Protein AF-A0A958D8J9-F1 (afdb_monomer_lite)

Structure (mmCIF, N/CA/C/O backbone):
data_AF-A0A958D8J9-F1
#
_entry.id   AF-A0A958D8J9-F1
#
loop_
_atom_site.group_PDB
_atom_site.id
_atom_site.type_symbol
_atom_site.label_atom_id
_atom_site.label_alt_id
_atom_site.label_comp_id
_atom_site.label_asym_id
_atom_site.label_entity_id
_atom_site.label_seq_id
_atom_site.pdbx_PDB_ins_code
_atom_site.Cartn_x
_atom_site.Cartn_y
_atom_site.Cartn_z
_atom_site.occupancy
_atom_site.B_iso_or_equiv
_atom_site.auth_seq_id
_atom_site.auth_comp_id
_atom_site.auth_asym_id
_atom_site.auth_atom_id
_atom_site.pdbx_PDB_model_num
ATOM 1 N N . GLY A 1 1 ? -10.147 -9.661 -1.039 1.00 82.56 1 GLY A N 1
ATOM 2 C CA . GLY A 1 1 ? -10.341 -8.221 -1.295 1.00 82.56 1 GLY A CA 1
ATOM 3 C C . GLY A 1 1 ? -9.343 -7.457 -0.458 1.00 82.56 1 GLY A C 1
ATOM 4 O O . GLY A 1 1 ? -8.207 -7.904 -0.374 1.00 82.56 1 GLY A O 1
ATOM 5 N N . ILE A 1 2 ? -9.774 -6.381 0.195 1.00 91.19 2 ILE A N 1
ATOM 6 C CA . ILE A 1 2 ? -9.208 -5.974 1.491 1.00 91.19 2 ILE A CA 1
ATOM 7 C C . ILE A 1 2 ? -10.079 -6.665 2.548 1.00 91.19 2 ILE A C 1
ATOM 9 O O . ILE A 1 2 ? -11.288 -6.760 2.336 1.00 91.19 2 ILE A O 1
ATOM 13 N N . THR A 1 3 ? -9.487 -7.193 3.617 1.00 94.81 3 THR A N 1
ATOM 14 C CA . THR A 1 3 ? -10.233 -7.798 4.733 1.00 94.81 3 THR A CA 1
ATOM 15 C C . THR A 1 3 ? -10.332 -6.764 5.853 1.00 94.81 3 THR A C 1
ATOM 17 O O . THR A 1 3 ? -9.279 -6.324 6.319 1.00 94.81 3 THR A O 1
ATOM 20 N N . PRO A 1 4 ? -11.538 -6.330 6.260 1.00 94.81 4 PRO A N 1
ATOM 21 C CA . PRO A 1 4 ? -11.694 -5.430 7.393 1.00 94.81 4 PRO A CA 1
ATOM 22 C C . PRO A 1 4 ? -11.425 -6.172 8.708 1.00 94.81 4 PRO A C 1
ATOM 24 O O . PRO A 1 4 ? -11.809 -7.328 8.869 1.00 94.81 4 PRO A O 1
ATOM 27 N N . TYR A 1 5 ? -10.797 -5.470 9.644 1.00 96.56 5 TYR A N 1
ATOM 28 C CA . TYR A 1 5 ? -10.652 -5.855 11.046 1.00 96.56 5 TYR A CA 1
ATOM 29 C C . TYR A 1 5 ? -11.143 -4.683 11.891 1.00 96.56 5 TYR A C 1
ATOM 31 O O . TYR A 1 5 ? -10.923 -3.533 11.509 1.00 96.56 5 TYR A O 1
ATOM 39 N N . MET A 1 6 ? -11.780 -4.955 13.029 1.00 96.12 6 MET A N 1
ATOM 40 C CA . MET A 1 6 ? -12.227 -3.915 13.955 1.00 96.12 6 MET A CA 1
ATOM 41 C C . MET A 1 6 ? -11.584 -4.110 15.324 1.00 96.12 6 MET A C 1
ATOM 43 O O . MET A 1 6 ? -11.594 -5.215 15.863 1.00 96.12 6 MET A O 1
ATOM 47 N N . LEU A 1 7 ? -11.020 -3.035 15.874 1.00 95.25 7 LEU A N 1
ATOM 48 C CA . LEU A 1 7 ? -10.355 -3.027 17.172 1.00 95.25 7 LEU A CA 1
ATOM 49 C C . LEU A 1 7 ? -10.913 -1.871 18.011 1.00 95.25 7 LEU A C 1
ATOM 51 O O . LEU A 1 7 ? -10.521 -0.724 17.801 1.00 95.25 7 LEU A O 1
ATOM 55 N N . SER A 1 8 ? -11.810 -2.160 18.955 1.00 93.00 8 SER A N 1
ATOM 56 C CA . SER A 1 8 ? -12.382 -1.144 19.851 1.00 93.00 8 SER A CA 1
ATOM 57 C C . SER A 1 8 ? -12.066 -1.426 21.318 1.00 93.00 8 SER A C 1
ATOM 59 O O . SER A 1 8 ? -11.935 -2.578 21.724 1.00 93.00 8 SER A O 1
ATOM 61 N N . GLY A 1 9 ? -11.979 -0.358 22.114 1.00 91.69 9 GLY A N 1
ATOM 62 C CA . GLY A 1 9 ? -11.987 -0.435 23.576 1.00 91.69 9 GLY A CA 1
ATOM 63 C C . GLY A 1 9 ? -13.384 -0.676 24.166 1.00 91.69 9 GLY A C 1
ATOM 64 O O . GLY A 1 9 ? -13.486 -0.980 25.351 1.00 91.69 9 GLY A O 1
ATOM 65 N N . ASP A 1 10 ? -14.446 -0.564 23.359 1.00 92.88 10 ASP A N 1
ATOM 66 C CA . ASP A 1 10 ? -15.832 -0.765 23.795 1.00 92.88 10 ASP A CA 1
ATOM 67 C C . ASP A 1 10 ? -16.106 -2.199 24.257 1.00 92.88 10 ASP A C 1
ATOM 69 O O . ASP A 1 10 ? -15.484 -3.158 23.790 1.00 92.88 10 ASP A O 1
ATOM 73 N N . MET A 1 11 ? -17.130 -2.343 25.106 1.00 95.31 11 MET A N 1
ATOM 74 C CA . MET A 1 11 ? -17.672 -3.635 25.531 1.00 95.31 11 MET A CA 1
ATOM 75 C C . MET A 1 11 ? -18.022 -4.529 24.335 1.00 95.31 11 MET A C 1
ATOM 77 O O . MET A 1 11 ? -18.648 -4.072 23.371 1.00 95.31 11 MET A O 1
ATOM 81 N N . LYS A 1 12 ? -17.750 -5.836 24.446 1.00 95.50 12 LYS A N 1
ATOM 82 C CA . LYS A 1 12 ? -17.939 -6.808 23.355 1.00 95.50 12 LYS A CA 1
ATOM 83 C C . LYS A 1 12 ? -19.320 -6.753 22.702 1.00 95.50 12 LYS A C 1
ATOM 85 O O . LYS A 1 12 ? -19.419 -6.828 21.484 1.00 95.50 12 LYS A O 1
ATOM 90 N N . LYS A 1 13 ? -20.383 -6.546 23.485 1.00 95.50 13 LYS A N 1
ATOM 91 C CA . LYS A 1 13 ? -21.762 -6.436 22.977 1.00 95.50 13 LYS A CA 1
ATOM 92 C C . LYS A 1 13 ? -21.951 -5.291 21.965 1.00 95.50 13 LYS A C 1
ATOM 94 O O . LYS A 1 13 ? -22.733 -5.448 21.033 1.00 95.50 13 LYS A O 1
ATOM 99 N N . VAL A 1 14 ? -21.275 -4.156 22.154 1.00 96.06 14 VAL A N 1
ATOM 100 C CA . VAL A 1 14 ? -21.372 -2.989 21.258 1.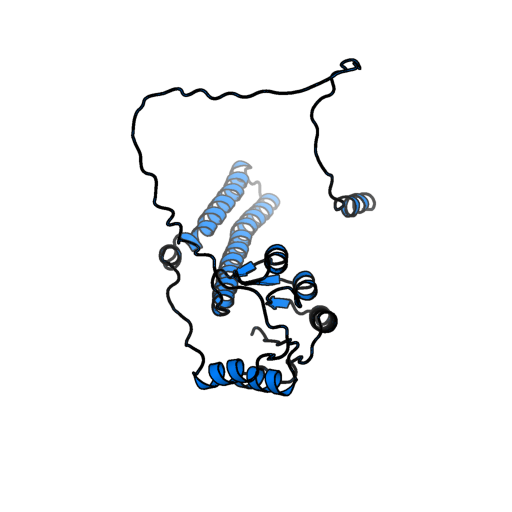00 96.06 14 VAL A CA 1
ATOM 101 C C . VAL A 1 14 ? -20.549 -3.239 19.997 1.00 96.06 14 VAL A C 1
ATOM 103 O O . VAL A 1 14 ? -21.066 -3.115 18.888 1.00 96.06 14 VAL A O 1
ATOM 106 N N . ALA A 1 15 ? -19.303 -3.689 20.165 1.00 95.44 15 ALA A N 1
ATOM 107 C CA . ALA A 1 15 ? -18.416 -4.022 19.055 1.00 95.44 15 ALA A CA 1
ATOM 108 C C . ALA A 1 15 ? -18.989 -5.132 18.150 1.00 95.44 15 ALA A C 1
ATOM 110 O O . ALA A 1 15 ? -18.987 -4.981 16.932 1.00 95.44 15 ALA A O 1
ATOM 111 N N . ASP A 1 16 ? -19.543 -6.208 18.716 1.00 95.38 16 ASP A N 1
ATOM 112 C CA . ASP A 1 16 ? -20.173 -7.293 17.950 1.00 95.38 16 ASP A CA 1
ATOM 113 C C . ASP A 1 16 ? -21.371 -6.795 17.119 1.00 95.38 16 ASP A C 1
ATOM 115 O O . ASP A 1 16 ? -21.569 -7.248 15.992 1.00 95.38 16 ASP A O 1
ATOM 119 N N . ALA A 1 17 ? -22.159 -5.852 17.650 1.00 96.75 17 ALA A N 1
ATOM 120 C CA . ALA A 1 17 ? -23.322 -5.298 16.957 1.00 96.75 17 ALA A CA 1
ATOM 121 C C . ALA A 1 17 ? -22.914 -4.409 15.770 1.00 96.75 17 ALA A C 1
ATOM 123 O O . ALA A 1 17 ? -23.411 -4.601 14.660 1.00 96.75 17 ALA A O 1
ATOM 124 N N . VAL A 1 18 ? -21.959 -3.495 15.980 1.00 95.94 18 VAL A N 1
ATOM 125 C CA . VAL A 1 18 ? -21.418 -2.625 14.918 1.00 95.94 18 VAL A CA 1
ATOM 126 C C . VAL A 1 18 ? -20.701 -3.454 13.846 1.00 95.94 18 VAL A C 1
ATOM 128 O O . VAL A 1 18 ? -20.877 -3.212 12.654 1.00 95.94 18 VAL A O 1
ATOM 131 N N . ALA A 1 19 ? -19.946 -4.483 14.242 1.00 95.88 19 ALA A N 1
ATOM 132 C CA . ALA A 1 19 ? -19.314 -5.408 13.306 1.00 95.88 19 ALA A CA 1
ATOM 133 C C . ALA A 1 19 ? -20.336 -6.139 12.423 1.00 95.88 19 ALA A C 1
ATOM 135 O O . ALA A 1 19 ? -20.122 -6.250 11.216 1.00 95.88 19 ALA A O 1
ATOM 136 N N . ALA A 1 20 ? -21.451 -6.600 13.001 1.00 95.69 20 ALA A N 1
ATOM 137 C CA . ALA A 1 20 ? -22.508 -7.280 12.259 1.00 95.69 20 ALA A CA 1
ATOM 138 C C . ALA A 1 20 ? -23.203 -6.359 11.239 1.00 95.69 20 ALA A C 1
ATOM 140 O O . ALA A 1 20 ? -23.445 -6.790 10.112 1.00 95.69 20 ALA A O 1
ATOM 141 N N . GLU A 1 21 ? -23.471 -5.093 11.587 1.00 96.00 21 GLU A N 1
ATOM 142 C CA . GLU A 1 21 ? -24.029 -4.100 10.651 1.00 96.00 21 GLU A CA 1
ATOM 143 C C . GLU A 1 21 ? -23.055 -3.783 9.500 1.00 96.00 21 GLU A C 1
ATOM 145 O O . GLU A 1 21 ? -23.462 -3.676 8.343 1.00 96.00 21 GLU A O 1
ATOM 150 N N . LEU A 1 22 ? -21.752 -3.714 9.794 1.00 93.94 22 LEU A N 1
ATOM 151 C CA . LEU A 1 22 ? -20.691 -3.484 8.806 1.00 93.94 22 LEU A CA 1
ATOM 152 C C . LEU A 1 22 ? -20.281 -4.742 8.012 1.00 93.94 22 LEU A C 1
ATOM 154 O O . LEU A 1 22 ? -19.427 -4.652 7.127 1.00 93.94 22 LEU A O 1
ATOM 158 N N . GLY A 1 23 ? -20.857 -5.913 8.308 1.00 94.94 23 GLY A N 1
ATOM 159 C CA . GLY A 1 23 ? -20.520 -7.181 7.651 1.00 94.94 23 GLY A CA 1
ATOM 160 C C . GLY A 1 23 ? -19.106 -7.698 7.952 1.00 94.94 23 GLY A C 1
ATOM 161 O O . GLY A 1 23 ? -18.526 -8.413 7.134 1.00 94.94 23 GLY A O 1
ATOM 162 N N . ILE A 1 24 ? -18.532 -7.326 9.099 1.00 96.50 24 ILE A N 1
ATOM 163 C CA . ILE A 1 24 ? -17.218 -7.788 9.560 1.00 96.50 24 ILE A CA 1
ATOM 164 C C . ILE A 1 24 ? -17.382 -9.162 10.223 1.00 96.50 24 ILE A C 1
ATOM 166 O O . ILE A 1 24 ? -18.189 -9.340 11.135 1.00 96.50 24 ILE A O 1
ATOM 170 N N . GLU A 1 25 ? -16.606 -10.144 9.765 1.00 95.94 25 GLU A N 1
ATOM 171 C CA . GLU A 1 25 ? -16.610 -11.507 10.311 1.00 95.94 25 GLU A CA 1
ATOM 172 C C . GLU A 1 25 ? -16.235 -11.489 11.812 1.00 95.94 25 GLU A C 1
ATOM 174 O O . GLU A 1 25 ? -15.247 -10.841 12.166 1.00 95.94 25 GLU A O 1
ATOM 179 N N . PRO A 1 26 ? -16.946 -12.205 12.712 1.00 93.88 26 PRO A N 1
ATOM 180 C CA . PRO A 1 26 ? -16.689 -12.142 14.159 1.00 93.88 26 PRO A CA 1
ATOM 181 C C . PRO A 1 26 ? -15.263 -12.521 14.589 1.00 93.88 26 PRO A C 1
ATOM 183 O O . PRO A 1 26 ? -14.791 -12.073 15.630 1.00 93.88 26 PRO A O 1
ATOM 186 N N . GLU A 1 27 ? -14.553 -13.313 13.780 1.00 94.62 27 GLU A N 1
ATOM 187 C CA . GLU A 1 27 ? -13.139 -13.675 13.977 1.00 94.62 27 GLU A CA 1
ATOM 188 C C . GLU A 1 27 ? -12.171 -12.489 13.783 1.00 94.62 27 GLU A C 1
ATOM 190 O O . GLU A 1 27 ? -11.000 -12.559 14.159 1.00 94.62 27 GLU A O 1
ATOM 195 N N . HIS A 1 28 ? -12.655 -11.389 13.202 1.00 96.44 28 HIS A N 1
ATOM 196 C CA . HIS A 1 28 ? -11.909 -10.169 12.894 1.00 96.44 28 HIS A CA 1
ATOM 197 C C . HIS A 1 28 ? -12.277 -8.989 13.818 1.00 96.44 28 HIS A C 1
ATOM 199 O O . HIS A 1 28 ? -11.864 -7.854 13.565 1.00 96.44 28 HIS A O 1
ATOM 205 N N . VAL A 1 29 ? -13.023 -9.256 14.899 1.00 97.31 29 VAL A N 1
ATOM 206 C CA . VAL A 1 29 ? -13.487 -8.269 15.886 1.00 97.31 29 VAL A CA 1
ATOM 207 C C . VAL A 1 29 ? -12.738 -8.437 17.210 1.00 97.31 29 VAL A C 1
ATOM 209 O O . VAL A 1 29 ? -12.869 -9.448 17.899 1.00 97.31 29 VAL A O 1
ATOM 212 N N . PHE A 1 30 ? -11.990 -7.408 17.600 1.00 96.19 30 PHE A N 1
ATOM 213 C CA . PHE A 1 30 ? -11.288 -7.319 18.878 1.00 96.19 30 PHE A CA 1
ATOM 214 C C . PHE A 1 30 ? -11.903 -6.193 19.714 1.00 96.19 30 PHE A C 1
ATOM 216 O O . PHE A 1 30 ? -11.560 -5.023 19.556 1.00 96.19 30 PHE A O 1
ATOM 223 N N . ALA A 1 31 ? -12.848 -6.558 20.575 1.00 95.12 31 ALA A N 1
ATOM 224 C CA . ALA A 1 31 ? -13.448 -5.662 21.561 1.00 95.12 31 ALA A CA 1
ATOM 225 C C . ALA A 1 31 ? -12.617 -5.602 22.852 1.00 95.12 31 ALA A C 1
ATOM 227 O O . ALA A 1 31 ? -11.740 -6.446 23.052 1.00 95.12 31 ALA A O 1
ATOM 228 N N . GLU A 1 32 ? -12.923 -4.640 23.730 1.00 93.50 32 GLU A N 1
ATOM 229 C CA . GLU A 1 32 ? -12.241 -4.431 25.021 1.00 93.50 32 GLU A CA 1
ATOM 230 C C . GLU A 1 32 ? -10.699 -4.342 24.859 1.00 93.50 32 GLU A C 1
ATOM 232 O O . GLU A 1 32 ? -9.912 -4.734 25.722 1.00 93.50 32 GLU A O 1
ATOM 237 N N . ALA A 1 33 ? -10.254 -3.837 23.699 1.00 91.31 33 ALA A N 1
ATOM 238 C CA . ALA A 1 33 ? -8.873 -3.865 23.233 1.00 91.31 33 ALA A CA 1
ATOM 239 C C . ALA A 1 33 ? -8.101 -2.591 23.617 1.00 91.31 33 ALA A C 1
ATOM 241 O O . ALA A 1 33 ? -8.121 -1.581 22.907 1.00 91.31 33 ALA A O 1
ATOM 242 N N . PHE A 1 34 ? -7.364 -2.685 24.725 1.00 90.81 34 PHE A N 1
ATOM 243 C CA . PHE A 1 34 ? -6.360 -1.708 25.166 1.00 90.81 34 PHE A CA 1
ATOM 244 C C . PHE A 1 34 ? -5.245 -1.482 24.112 1.00 90.81 34 PHE A C 1
ATOM 246 O O . PHE A 1 34 ? -5.053 -2.338 23.238 1.00 90.81 34 PHE A O 1
ATOM 253 N N . PRO A 1 35 ? -4.487 -0.366 24.164 1.00 90.81 35 PRO A N 1
ATOM 254 C CA . PRO A 1 35 ? -3.487 -0.016 23.144 1.00 90.81 35 PRO A CA 1
ATOM 255 C C . PRO A 1 35 ? -2.446 -1.114 22.873 1.00 90.81 35 PRO A C 1
ATOM 257 O O . PRO A 1 35 ? -2.104 -1.385 21.721 1.00 90.81 35 PRO A O 1
ATOM 260 N N . GLU A 1 36 ? -2.001 -1.819 23.913 1.00 91.75 36 GLU A N 1
ATOM 261 C CA . GLU A 1 36 ? -1.083 -2.959 23.818 1.00 91.75 36 GLU A CA 1
ATOM 262 C C . GLU A 1 36 ? -1.701 -4.084 22.981 1.00 91.75 36 GLU A C 1
ATOM 264 O O . GLU A 1 36 ? -1.059 -4.625 22.080 1.00 91.75 36 GLU A O 1
ATOM 269 N N . ARG A 1 37 ? -2.985 -4.383 23.212 1.00 93.50 37 ARG A N 1
ATOM 270 C CA . ARG A 1 37 ? -3.725 -5.411 22.473 1.00 93.50 37 ARG A CA 1
ATOM 271 C C . ARG A 1 37 ? -3.934 -5.025 21.009 1.00 93.50 37 ARG A C 1
ATOM 273 O O . ARG A 1 37 ? -3.882 -5.895 20.139 1.00 93.50 37 ARG A O 1
ATOM 280 N N . LYS A 1 38 ? -4.114 -3.734 20.711 1.00 94.50 38 LYS A N 1
ATOM 281 C CA . LYS A 1 38 ? -4.151 -3.231 19.327 1.00 94.50 38 LYS A CA 1
ATOM 282 C C . LYS A 1 38 ? -2.815 -3.474 18.616 1.00 94.50 38 LYS A C 1
ATOM 284 O O . LYS A 1 38 ? -2.798 -3.987 17.497 1.00 94.50 38 LYS A O 1
ATOM 289 N N . VAL A 1 39 ? -1.698 -3.205 19.294 1.00 94.19 39 VAL A N 1
ATOM 290 C CA . VAL A 1 39 ? -0.339 -3.474 18.792 1.00 94.19 39 VAL A CA 1
ATOM 291 C C . VAL A 1 39 ? -0.066 -4.971 18.595 1.00 94.19 39 VAL A C 1
ATOM 293 O O . VAL A 1 39 ? 0.511 -5.348 17.573 1.00 94.19 39 VAL A O 1
ATOM 296 N N . GLU A 1 40 ? -0.489 -5.832 19.525 1.00 95.25 40 GLU A N 1
ATOM 297 C CA . GLU A 1 40 ? -0.383 -7.294 19.390 1.00 95.25 40 GLU A CA 1
ATOM 298 C C . GLU A 1 40 ? -1.090 -7.805 18.130 1.00 95.25 40 GLU A C 1
ATOM 300 O O . GLU A 1 40 ? -0.513 -8.588 17.377 1.00 95.25 40 GLU A O 1
ATOM 305 N N . VAL A 1 41 ? -2.323 -7.352 17.875 1.00 95.00 41 VAL A N 1
ATOM 306 C CA . VAL A 1 41 ? -3.107 -7.775 16.704 1.00 95.00 41 VAL A CA 1
ATOM 307 C C . VAL A 1 41 ? -2.443 -7.327 15.399 1.00 95.00 41 VAL A C 1
ATOM 309 O O . VAL A 1 41 ? -2.334 -8.134 14.476 1.00 95.00 41 VAL A O 1
ATOM 312 N N . VAL A 1 42 ? -1.941 -6.087 15.320 1.00 95.44 42 VAL A N 1
ATOM 313 C CA . VAL A 1 42 ? -1.209 -5.596 14.135 1.00 95.44 42 VAL A CA 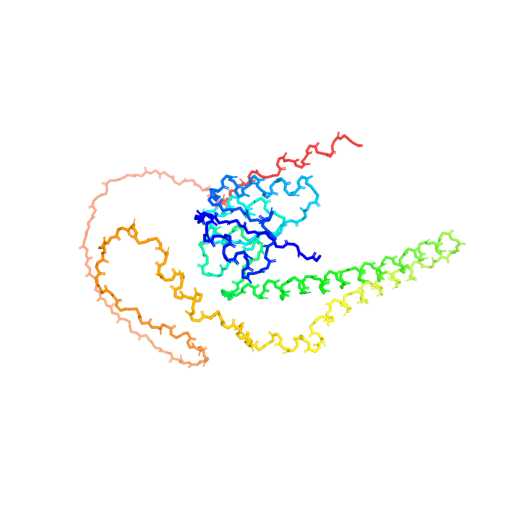1
ATOM 314 C C . VAL A 1 42 ? 0.022 -6.465 13.854 1.00 95.44 42 VAL A C 1
ATOM 316 O O . VAL A 1 42 ? 0.179 -6.954 12.732 1.00 95.44 42 VAL A O 1
ATOM 319 N N . LYS A 1 43 ? 0.846 -6.741 14.874 1.00 95.62 43 LYS A N 1
ATOM 320 C CA . LYS A 1 43 ? 2.051 -7.581 14.745 1.00 95.62 43 LYS A CA 1
ATOM 321 C C . LYS A 1 43 ? 1.712 -9.020 14.353 1.00 95.62 43 LYS A C 1
ATOM 323 O O . LYS A 1 43 ? 2.245 -9.522 13.368 1.00 95.62 43 LYS A O 1
ATOM 328 N N . ALA A 1 44 ? 0.744 -9.644 15.023 1.00 95.62 44 ALA A N 1
ATOM 329 C CA . ALA A 1 44 ? 0.315 -11.015 14.741 1.00 95.62 44 ALA A CA 1
ATOM 330 C C . ALA A 1 44 ? -0.350 -11.193 13.358 1.00 95.62 44 ALA A C 1
ATOM 332 O O . ALA A 1 44 ? -0.502 -12.323 12.884 1.00 95.62 44 ALA A O 1
ATOM 333 N N . LEU A 1 45 ? -0.776 -10.109 12.696 1.00 95.69 45 LEU A N 1
ATOM 334 C CA . LEU A 1 45 ? -1.195 -10.127 11.292 1.00 95.69 45 LEU A CA 1
ATOM 335 C C . LEU A 1 45 ? -0.011 -9.888 10.338 1.00 95.69 45 LEU A C 1
ATOM 337 O O . LEU A 1 45 ? 0.081 -10.566 9.314 1.00 95.69 45 LEU A O 1
ATOM 341 N N . GLN A 1 46 ? 0.929 -9.002 10.676 1.00 94.94 46 GLN A N 1
ATOM 342 C CA . GLN A 1 46 ? 2.161 -8.794 9.900 1.00 94.94 46 GLN A CA 1
ATOM 343 C C . GLN A 1 46 ? 3.045 -10.050 9.854 1.00 94.94 46 GLN A C 1
ATOM 345 O O . GLN A 1 46 ? 3.517 -10.423 8.782 1.00 94.94 46 GLN A O 1
ATOM 350 N N . GLU A 1 47 ? 3.177 -10.771 10.970 1.00 95.94 47 GLU A N 1
ATOM 351 C CA . GLU A 1 47 ? 3.848 -12.080 11.057 1.00 95.94 47 GLU A CA 1
ATOM 352 C C . GLU A 1 47 ? 3.212 -13.133 10.129 1.00 95.94 47 GLU A C 1
ATOM 354 O O . GLU A 1 47 ? 3.897 -14.011 9.609 1.00 95.94 47 GLU A O 1
ATOM 359 N N . LYS A 1 48 ? 1.909 -13.006 9.836 1.00 95.75 48 LYS A N 1
ATOM 360 C CA . LYS A 1 48 ? 1.174 -13.824 8.849 1.00 95.75 48 LYS A CA 1
ATOM 361 C C . LYS A 1 48 ? 1.304 -13.289 7.412 1.00 95.75 48 LYS A C 1
ATOM 363 O O . LYS A 1 48 ? 0.476 -13.612 6.553 1.00 95.75 48 LYS A O 1
ATOM 368 N N . GLY A 1 49 ? 2.302 -12.442 7.150 1.00 95.44 49 GLY A N 1
ATOM 369 C CA . GLY A 1 49 ? 2.597 -11.855 5.843 1.00 95.44 49 GLY A CA 1
ATOM 370 C C . GLY A 1 49 ? 1.540 -10.869 5.338 1.00 95.44 49 GLY A C 1
ATOM 371 O O . GLY A 1 49 ? 1.380 -10.724 4.126 1.00 95.44 49 GLY A O 1
ATOM 372 N N . LYS A 1 50 ? 0.765 -10.230 6.227 1.00 95.88 50 LYS A N 1
ATOM 373 C CA . LYS A 1 50 ? -0.263 -9.251 5.837 1.00 95.88 50 LYS A CA 1
ATOM 374 C C . LYS A 1 50 ? 0.299 -7.829 5.846 1.00 95.88 50 LYS A C 1
ATOM 376 O O . LYS A 1 50 ? 0.846 -7.379 6.846 1.00 95.88 50 LYS A O 1
ATOM 381 N N . THR A 1 51 ? 0.091 -7.093 4.757 1.00 94.94 51 THR A N 1
ATOM 382 C CA . THR A 1 51 ? 0.256 -5.631 4.732 1.00 94.94 51 THR A CA 1
ATOM 383 C C . THR A 1 51 ? -0.928 -4.990 5.454 1.00 94.94 51 THR A C 1
ATOM 385 O O . THR A 1 51 ? -2.072 -5.228 5.065 1.00 94.94 51 THR A O 1
ATOM 388 N N . ILE A 1 52 ? -0.670 -4.192 6.492 1.00 96.44 52 ILE A N 1
ATOM 389 C CA . ILE A 1 52 ? -1.713 -3.609 7.349 1.00 96.44 52 ILE A CA 1
ATOM 390 C C . ILE A 1 52 ? -1.838 -2.109 7.107 1.00 96.44 52 ILE A C 1
ATOM 392 O O . ILE A 1 52 ? -0.894 -1.366 7.355 1.00 96.44 52 ILE A O 1
ATOM 396 N N . ALA A 1 53 ? -3.020 -1.665 6.681 1.00 95.56 53 ALA A N 1
ATOM 397 C CA . ALA A 1 53 ? -3.432 -0.275 6.833 1.00 95.56 53 ALA A CA 1
ATOM 398 C C . ALA A 1 53 ? -4.204 -0.154 8.156 1.00 95.56 53 ALA A C 1
ATOM 400 O O . ALA A 1 53 ? -5.183 -0.878 8.342 1.00 95.56 53 ALA A O 1
ATOM 401 N N . PHE A 1 54 ? -3.762 0.716 9.064 1.00 95.38 54 PHE A N 1
ATOM 402 C CA . PHE A 1 54 ? -4.452 0.982 10.333 1.00 95.38 54 PHE A CA 1
ATOM 403 C C . PHE A 1 54 ? -5.108 2.363 10.280 1.00 95.38 54 PHE A C 1
ATOM 405 O O . PHE A 1 54 ? -4.499 3.298 9.765 1.00 95.38 54 PHE A O 1
ATOM 412 N N . VAL A 1 55 ? -6.327 2.493 10.807 1.00 94.06 55 VAL A N 1
ATOM 413 C CA . VAL A 1 55 ? -7.091 3.751 10.848 1.00 94.06 55 VAL A CA 1
ATOM 414 C C . VAL A 1 55 ? -7.471 4.047 12.299 1.00 94.06 55 VAL A C 1
ATOM 416 O O . VAL A 1 55 ? -7.993 3.150 12.957 1.00 94.06 55 VAL A O 1
ATOM 419 N N . GLY A 1 56 ? -7.226 5.262 12.797 1.00 90.31 56 GLY A N 1
ATOM 420 C CA . GLY A 1 56 ? -7.527 5.625 14.191 1.00 90.31 56 GLY A CA 1
ATOM 421 C C . GLY A 1 56 ? -7.475 7.128 14.491 1.00 90.31 56 GLY A C 1
ATOM 422 O O . GLY A 1 56 ? -7.067 7.919 13.641 1.00 90.31 56 GLY A O 1
ATOM 423 N N . ASP A 1 57 ? -7.884 7.516 15.705 1.00 82.81 57 ASP A N 1
ATOM 424 C CA . ASP A 1 57 ? -7.920 8.917 16.189 1.00 82.81 57 ASP A CA 1
ATOM 425 C C . ASP A 1 57 ? -6.722 9.311 17.087 1.00 82.81 57 ASP A C 1
ATOM 427 O O . ASP A 1 57 ? -6.462 10.493 17.354 1.00 82.81 57 ASP A O 1
ATOM 431 N N . GLY A 1 58 ? -5.941 8.304 17.483 1.00 69.88 58 GLY A N 1
ATOM 432 C CA . GLY A 1 58 ? -4.536 8.403 17.864 1.00 69.88 58 GLY A CA 1
ATOM 433 C C . GLY A 1 58 ? -4.200 8.437 19.346 1.00 69.88 58 GLY A C 1
ATOM 434 O O . GLY A 1 58 ? -3.065 8.095 19.662 1.00 69.88 58 GLY A O 1
ATOM 435 N N . ILE A 1 59 ? -5.119 8.736 20.272 1.00 74.12 59 ILE A N 1
ATOM 436 C CA . ILE A 1 59 ? -4.774 8.630 21.709 1.00 74.12 59 ILE A CA 1
ATOM 437 C C . ILE A 1 59 ? -4.524 7.158 22.050 1.00 74.12 59 ILE A C 1
ATOM 439 O O . ILE A 1 59 ? -3.425 6.779 22.449 1.00 74.12 59 ILE A O 1
ATOM 443 N N . ASN A 1 60 ? -5.528 6.317 21.799 1.00 81.38 60 ASN A N 1
ATOM 444 C CA . ASN A 1 60 ? -5.461 4.874 22.045 1.00 81.38 60 ASN A CA 1
ATOM 445 C C . ASN A 1 60 ? -4.840 4.088 20.874 1.00 81.38 60 ASN A C 1
ATOM 447 O O . ASN A 1 60 ? -4.628 2.882 20.992 1.00 81.38 60 ASN A O 1
ATOM 451 N N . ASP A 1 61 ? -4.576 4.759 19.746 1.00 88.56 61 ASP A N 1
ATOM 452 C CA . ASP A 1 61 ? -4.141 4.143 18.486 1.00 88.56 61 ASP A CA 1
ATOM 453 C C . ASP A 1 61 ? -2.711 4.504 18.062 1.00 88.56 61 ASP A C 1
ATOM 455 O O . ASP A 1 61 ? -2.169 3.830 17.192 1.00 88.56 61 ASP A O 1
ATOM 459 N N . SER A 1 62 ? -2.073 5.521 18.654 1.00 84.69 62 SER A N 1
ATOM 460 C CA . SER A 1 62 ? -0.720 6.000 18.297 1.00 84.69 62 SER A CA 1
ATOM 461 C C . SER A 1 62 ? 0.303 4.870 18.131 1.00 84.69 62 SER A C 1
ATOM 463 O O . SER A 1 62 ? 0.967 4.773 17.099 1.00 84.69 62 SER A O 1
ATOM 465 N N . ALA A 1 63 ? 0.383 3.963 19.106 1.00 88.31 63 ALA A N 1
ATOM 466 C CA . ALA A 1 63 ? 1.296 2.822 19.068 1.00 88.31 63 ALA A CA 1
ATOM 467 C C . ALA A 1 63 ? 0.947 1.786 17.977 1.00 88.31 63 ALA A C 1
ATOM 469 O O . ALA A 1 63 ? 1.841 1.117 17.459 1.00 88.31 63 ALA A O 1
ATOM 470 N N . ALA A 1 64 ? -0.332 1.649 17.607 1.00 91.25 64 ALA A N 1
ATOM 471 C CA 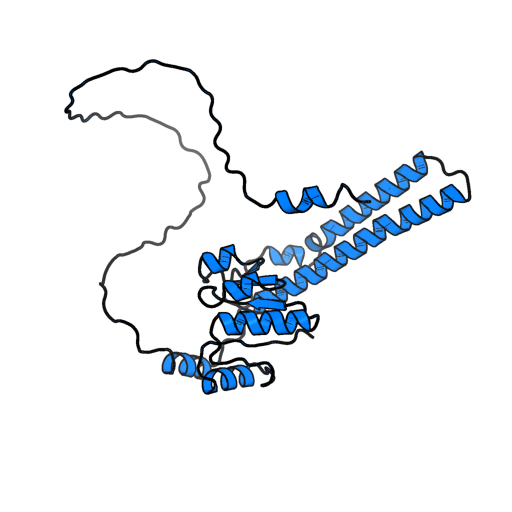. ALA A 1 64 ? -0.782 0.748 16.545 1.00 91.25 64 ALA A CA 1
ATOM 472 C C . ALA A 1 64 ? -0.584 1.363 15.148 1.00 91.25 64 ALA A C 1
ATOM 474 O O . ALA A 1 64 ? -0.131 0.668 14.240 1.00 91.25 64 ALA A O 1
ATOM 475 N N . LEU A 1 65 ? -0.820 2.674 15.003 1.00 90.88 65 LEU A N 1
ATOM 476 C CA . LEU A 1 65 ? -0.477 3.469 13.819 1.00 90.88 65 LEU A CA 1
ATOM 477 C C . LEU A 1 65 ? 1.029 3.381 13.533 1.00 90.88 65 LEU A C 1
ATOM 479 O O . LEU A 1 65 ? 1.413 2.993 12.436 1.00 90.88 65 LEU A O 1
ATOM 483 N N . ALA A 1 66 ? 1.879 3.618 14.538 1.00 89.00 66 ALA A N 1
ATOM 484 C CA . ALA A 1 66 ? 3.340 3.526 14.420 1.00 89.00 66 ALA A CA 1
ATOM 485 C C . ALA A 1 66 ? 3.875 2.108 14.110 1.00 89.00 66 ALA A C 1
ATOM 487 O O . ALA A 1 66 ? 5.047 1.950 13.767 1.00 89.00 66 ALA A O 1
ATOM 488 N N . HIS A 1 67 ? 3.037 1.073 14.232 1.00 90.75 67 HIS A N 1
ATOM 489 C CA . HIS A 1 67 ? 3.355 -0.303 13.845 1.00 90.75 67 HIS A CA 1
ATOM 490 C C . HIS A 1 67 ? 2.670 -0.756 12.547 1.00 90.75 67 HIS A C 1
ATOM 492 O O . HIS A 1 67 ? 2.925 -1.873 12.103 1.00 90.75 67 HIS A O 1
ATOM 498 N N . ALA A 1 68 ? 1.825 0.063 11.918 1.00 93.62 68 ALA A N 1
ATOM 499 C CA . ALA A 1 68 ? 1.151 -0.289 10.673 1.00 93.62 68 ALA A CA 1
ATOM 500 C C . ALA A 1 68 ? 2.123 -0.360 9.476 1.00 93.62 68 ALA A C 1
ATOM 502 O O . ALA A 1 68 ? 3.258 0.104 9.530 1.00 93.62 68 ALA A O 1
ATOM 503 N N . SER A 1 69 ? 1.674 -0.953 8.366 1.00 94.56 69 SER A N 1
ATOM 504 C CA . SER A 1 69 ? 2.369 -0.854 7.070 1.00 94.56 69 SER A CA 1
ATOM 505 C C . SER A 1 69 ? 1.972 0.404 6.287 1.00 94.56 69 SER A C 1
ATOM 507 O O . SER A 1 69 ? 2.698 0.794 5.379 1.00 94.56 69 SER A O 1
ATOM 509 N N . VAL A 1 70 ? 0.807 0.979 6.609 1.00 95.19 70 VAL A N 1
ATOM 510 C CA . VAL A 1 70 ? 0.370 2.342 6.273 1.00 95.19 70 VAL A CA 1
ATOM 511 C C . VAL A 1 70 ? -0.471 2.853 7.446 1.00 95.19 70 VAL A C 1
ATOM 513 O O . VAL A 1 70 ? -1.454 2.200 7.814 1.00 95.19 70 VAL A O 1
ATOM 516 N N . SER A 1 71 ? -0.127 3.996 8.029 1.00 94.44 71 SER A N 1
ATOM 517 C CA . SER A 1 71 ? -0.924 4.650 9.073 1.00 94.44 71 SER A CA 1
ATOM 518 C C . SER A 1 71 ? -1.893 5.679 8.476 1.00 94.44 71 SER A C 1
ATOM 520 O O . SER A 1 71 ? -1.532 6.497 7.629 1.00 94.44 71 SER A O 1
ATOM 522 N N . VAL A 1 72 ? -3.156 5.634 8.906 1.00 94.44 72 VAL A N 1
ATOM 523 C CA . VAL A 1 72 ? -4.227 6.515 8.425 1.00 94.44 72 VAL A CA 1
ATOM 524 C C . VAL A 1 72 ? -4.913 7.195 9.606 1.00 94.44 72 VAL A C 1
ATOM 526 O O . VAL A 1 72 ? -5.265 6.549 10.590 1.00 94.44 72 VAL A O 1
ATOM 529 N N . SER A 1 73 ? -5.136 8.499 9.493 1.00 92.94 73 SER A N 1
ATOM 530 C CA . SER A 1 73 ? -5.797 9.318 10.513 1.00 92.94 73 SER A CA 1
ATOM 531 C C . SER A 1 73 ? -6.830 10.256 9.878 1.00 92.94 73 SER A C 1
ATOM 533 O O . SER A 1 73 ? -6.893 10.381 8.654 1.00 92.94 73 SER A O 1
ATOM 535 N N . PHE A 1 74 ? -7.650 10.912 10.694 1.00 91.12 74 PHE A N 1
ATOM 536 C CA . PHE A 1 74 ? -8.640 11.906 10.266 1.00 91.12 74 PHE A CA 1
ATOM 537 C C . PHE A 1 74 ? -8.156 13.329 10.572 1.00 91.12 74 PHE A C 1
ATOM 539 O O . PHE A 1 74 ? -7.336 13.541 11.464 1.00 91.12 74 PHE A O 1
ATOM 546 N N . ALA A 1 75 ? -8.668 14.339 9.868 1.00 89.00 75 ALA A N 1
ATOM 547 C CA . ALA A 1 75 ? -8.320 15.730 10.151 1.00 89.00 75 ALA A CA 1
ATOM 548 C C . ALA A 1 75 ? -8.806 16.192 11.538 1.00 89.00 75 ALA A C 1
ATOM 550 O O . ALA A 1 75 ? -8.113 16.989 12.172 1.00 89.00 75 ALA A O 1
ATOM 551 N N . GLY A 1 76 ? -9.932 15.664 12.032 1.00 86.75 76 GLY A N 1
ATOM 552 C CA . GLY A 1 76 ? -10.409 15.883 13.404 1.00 86.75 76 GLY A CA 1
ATOM 553 C C . GLY A 1 76 ? -9.682 15.072 14.489 1.00 86.75 76 GLY A C 1
ATOM 554 O O . GLY A 1 76 ? -9.972 15.254 15.669 1.00 86.75 76 GLY A O 1
ATOM 555 N N . ALA A 1 77 ? -8.754 14.181 14.122 1.00 87.19 77 ALA A N 1
ATOM 556 C CA . ALA A 1 77 ? -7.978 13.392 15.077 1.00 87.19 77 ALA A CA 1
ATOM 557 C C . ALA A 1 77 ? -6.923 14.238 15.812 1.00 87.19 77 ALA A C 1
ATOM 559 O O . ALA A 1 77 ? -6.581 15.346 15.394 1.00 87.19 77 ALA A O 1
ATOM 560 N N . THR A 1 78 ? -6.368 13.688 16.896 1.00 86.88 78 THR A N 1
ATOM 561 C CA . THR A 1 78 ? -5.351 14.383 17.702 1.00 86.88 78 THR A CA 1
ATOM 562 C C . THR A 1 78 ? -4.080 14.707 16.911 1.00 86.88 78 THR A C 1
ATOM 564 O O . THR A 1 78 ? -3.710 13.985 15.984 1.00 86.88 78 THR A O 1
ATOM 567 N N . ASP A 1 79 ? -3.362 15.766 17.301 1.00 87.62 79 ASP A N 1
ATOM 568 C CA . ASP A 1 79 ? -2.126 16.182 16.618 1.00 87.62 79 ASP A CA 1
ATOM 569 C C . ASP A 1 79 ? -1.087 15.049 16.562 1.00 87.62 79 ASP A C 1
ATOM 571 O O . ASP A 1 79 ? -0.498 14.803 15.513 1.00 87.62 79 ASP A O 1
ATOM 575 N N . MET A 1 80 ? -0.959 14.269 17.644 1.00 84.88 80 MET A N 1
ATOM 576 C CA . MET A 1 80 ? -0.116 13.067 17.696 1.00 84.88 80 MET A CA 1
ATOM 577 C C . MET A 1 80 ? -0.538 12.005 16.665 1.00 84.88 80 MET A C 1
ATOM 579 O O . MET A 1 80 ? 0.317 11.384 16.034 1.00 84.88 80 MET A O 1
ATOM 583 N N . ALA A 1 81 ? -1.844 11.812 16.443 1.00 84.06 81 ALA A N 1
ATOM 584 C CA . ALA A 1 81 ? -2.360 10.928 15.394 1.00 84.06 81 ALA A CA 1
ATOM 585 C C . ALA A 1 81 ? -1.943 11.403 14.003 1.00 84.06 81 ALA A C 1
ATOM 587 O O . ALA A 1 81 ? -1.574 10.601 13.151 1.00 84.06 81 ALA A O 1
ATOM 588 N N . ARG A 1 82 ? -2.044 12.716 13.778 1.00 88.38 82 ARG A N 1
ATOM 589 C CA . ARG A 1 82 ? -1.804 13.369 12.490 1.00 88.38 82 ARG A CA 1
ATOM 590 C C . ARG A 1 82 ? -0.315 13.466 12.155 1.00 88.38 82 ARG A C 1
ATOM 592 O O . ARG A 1 82 ? 0.027 13.368 10.984 1.00 88.38 82 ARG A O 1
ATOM 599 N N . GLU A 1 83 ? 0.557 13.592 13.154 1.00 86.44 83 GLU A N 1
ATOM 600 C CA . GLU A 1 83 ? 2.017 13.502 13.002 1.00 86.44 83 GLU A CA 1
ATOM 601 C C . GLU A 1 83 ? 2.490 12.053 12.759 1.00 86.44 83 GLU A C 1
ATOM 603 O O . GLU A 1 83 ? 3.463 11.828 12.044 1.00 86.44 83 GLU A O 1
ATOM 608 N N . THR A 1 84 ? 1.773 11.058 13.298 1.00 86.62 84 THR A N 1
ATOM 609 C CA . THR A 1 84 ? 2.090 9.620 13.144 1.00 86.62 84 THR A CA 1
ATOM 610 C C . THR A 1 84 ? 1.513 8.998 11.853 1.00 86.62 84 THR A C 1
ATOM 612 O O . THR A 1 84 ? 1.802 7.841 11.540 1.00 86.62 84 THR A O 1
ATOM 615 N N . ALA A 1 85 ? 0.680 9.723 11.099 1.00 91.00 85 ALA A N 1
ATOM 616 C CA . ALA A 1 85 ? -0.054 9.196 9.946 1.00 91.00 85 ALA A CA 1
ATOM 617 C C . ALA A 1 85 ? 0.641 9.447 8.594 1.00 91.00 85 ALA A C 1
ATOM 619 O O . ALA A 1 85 ? 0.857 10.594 8.209 1.00 91.00 85 ALA A O 1
ATOM 620 N N . ASP A 1 86 ? 0.862 8.385 7.812 1.00 93.31 86 ASP A N 1
ATOM 621 C CA . ASP A 1 86 ? 1.258 8.475 6.396 1.00 93.31 86 ASP A CA 1
ATOM 622 C C . ASP A 1 86 ? 0.183 9.182 5.549 1.00 93.31 86 ASP A C 1
ATOM 624 O O . ASP A 1 86 ? 0.481 9.827 4.541 1.00 93.31 86 ASP A O 1
ATOM 628 N N . VAL A 1 87 ? -1.091 9.025 5.933 1.00 93.38 87 VAL A N 1
ATOM 629 C CA . VAL A 1 87 ? -2.255 9.578 5.232 1.00 93.38 87 VAL A CA 1
ATOM 630 C C . VAL A 1 87 ? -3.246 10.181 6.226 1.00 93.38 87 VAL A C 1
ATOM 632 O O . VAL A 1 87 ? -3.830 9.470 7.041 1.00 93.38 87 VAL A O 1
ATOM 635 N N . VAL A 1 88 ? -3.524 11.479 6.100 1.00 92.75 88 VAL A N 1
ATOM 636 C CA . VAL A 1 88 ? -4.618 12.138 6.833 1.00 92.75 88 VAL A CA 1
ATOM 637 C C . VAL A 1 88 ? -5.803 12.357 5.890 1.00 92.75 88 VAL A C 1
ATOM 639 O O . VAL A 1 88 ? -5.674 13.000 4.847 1.00 92.75 88 VAL A O 1
ATOM 642 N N . LEU A 1 89 ? -6.968 11.821 6.249 1.00 91.56 89 LEU A N 1
ATOM 643 C CA . LEU A 1 89 ? -8.233 12.053 5.556 1.00 91.56 89 LEU A CA 1
ATOM 644 C C . LEU A 1 89 ? -8.779 13.432 5.951 1.00 91.56 89 LEU A C 1
ATOM 646 O O . LEU A 1 89 ? -9.003 13.692 7.129 1.00 91.56 89 LEU A O 1
ATOM 650 N N . MET A 1 90 ? -8.968 14.321 4.971 1.00 88.75 90 MET A N 1
ATOM 651 C CA . MET A 1 90 ? -9.406 15.708 5.217 1.00 88.75 90 MET A CA 1
ATOM 652 C C . MET A 1 90 ? -10.882 15.823 5.627 1.00 88.75 90 MET A C 1
ATOM 654 O O . MET A 1 90 ? -11.238 16.759 6.335 1.00 88.75 90 MET A O 1
ATOM 658 N N . ASP A 1 91 ? -11.710 14.869 5.198 1.00 81.38 91 ASP A N 1
ATOM 659 C CA . ASP A 1 91 ? -13.090 14.695 5.655 1.00 81.38 91 ASP A CA 1
ATOM 660 C C . ASP A 1 91 ? -13.140 13.550 6.681 1.00 81.38 91 ASP A C 1
ATOM 662 O O . ASP A 1 91 ? -12.474 12.526 6.485 1.00 81.38 91 ASP A O 1
ATOM 666 N N . ASP A 1 92 ? -14.016 13.641 7.686 1.00 78.44 92 ASP A N 1
ATOM 667 C CA . ASP A 1 92 ? -14.300 12.565 8.657 1.00 78.44 92 ASP A CA 1
ATOM 668 C C . ASP A 1 92 ? -15.161 11.438 8.035 1.00 78.44 92 ASP A C 1
ATOM 670 O O . ASP A 1 92 ? -16.220 11.047 8.524 1.00 78.44 92 ASP A O 1
ATOM 674 N N . ASN A 1 93 ? -14.736 10.945 6.870 1.00 83.44 93 ASN A N 1
ATOM 675 C CA . ASN A 1 93 ? -15.462 10.005 6.026 1.00 83.44 93 ASN A CA 1
ATOM 676 C C . ASN A 1 93 ? -14.520 8.911 5.515 1.00 83.44 93 ASN A C 1
ATOM 678 O O . ASN A 1 93 ? -13.750 9.116 4.574 1.00 83.44 93 ASN A O 1
ATOM 682 N N . LEU A 1 94 ? -14.655 7.702 6.065 1.00 86.75 94 LEU A N 1
ATOM 683 C CA . LEU A 1 94 ? -13.844 6.537 5.695 1.00 86.75 94 LEU A CA 1
ATOM 684 C C . LEU A 1 94 ? -13.938 6.168 4.196 1.00 86.75 94 LEU A C 1
ATOM 686 O O . LEU A 1 94 ? -13.029 5.537 3.661 1.00 86.75 94 LEU A O 1
ATOM 690 N N . SER A 1 95 ? -14.964 6.629 3.468 1.00 87.19 95 SER A N 1
ATOM 691 C CA . SER A 1 95 ? -15.039 6.484 2.002 1.00 87.19 95 SER A CA 1
ATOM 692 C C . SER A 1 95 ? -13.844 7.124 1.277 1.00 87.19 95 SER A C 1
ATOM 694 O O . SER A 1 95 ? -13.451 6.653 0.209 1.00 87.19 95 SER A O 1
ATOM 696 N N . ALA A 1 96 ? -13.230 8.167 1.850 1.00 87.06 96 ALA A N 1
ATOM 697 C CA . ALA A 1 96 ? -12.044 8.814 1.291 1.00 87.06 96 ALA A CA 1
ATOM 698 C C . ALA A 1 96 ? -10.826 7.868 1.234 1.00 87.06 96 ALA A C 1
ATOM 700 O O . ALA A 1 96 ? -10.017 7.970 0.309 1.00 87.06 96 ALA A O 1
ATOM 701 N N . LEU A 1 97 ? -10.738 6.880 2.138 1.00 90.38 97 LEU A N 1
ATOM 702 C CA . LEU A 1 97 ? -9.708 5.836 2.103 1.00 90.38 97 LEU A CA 1
ATOM 703 C C . LEU A 1 97 ? -9.809 4.975 0.834 1.00 90.38 97 LEU A C 1
ATOM 705 O O . LEU A 1 97 ? -8.787 4.608 0.254 1.00 90.38 97 LEU A O 1
ATOM 709 N N . ILE A 1 98 ? -11.023 4.700 0.346 1.00 89.12 98 ILE A N 1
ATOM 710 C CA . ILE A 1 98 ? -11.228 3.964 -0.912 1.00 89.12 98 ILE A CA 1
ATOM 711 C C . ILE A 1 98 ? -10.678 4.775 -2.093 1.00 89.12 98 ILE A C 1
ATOM 713 O O . ILE A 1 98 ? -9.937 4.234 -2.915 1.00 89.12 98 ILE A O 1
ATOM 717 N N . THR A 1 99 ? -10.953 6.083 -2.129 1.00 86.44 99 THR A N 1
ATOM 718 C CA . THR A 1 99 ? -10.404 7.012 -3.131 1.00 86.44 99 THR A CA 1
ATOM 719 C C . THR A 1 99 ? -8.875 7.068 -3.078 1.00 86.44 99 THR A C 1
ATOM 721 O O . THR A 1 99 ? -8.229 6.995 -4.124 1.00 86.44 99 THR A O 1
ATOM 724 N N . ALA A 1 100 ? -8.276 7.129 -1.884 1.00 89.06 100 ALA A N 1
ATOM 725 C CA . ALA A 1 100 ? -6.822 7.119 -1.705 1.00 89.06 100 ALA A CA 1
ATOM 726 C C . ALA A 1 100 ? -6.183 5.801 -2.188 1.00 89.06 100 ALA A C 1
ATOM 728 O O . ALA A 1 100 ? -5.186 5.810 -2.913 1.00 89.06 100 ALA A O 1
ATOM 729 N N . ILE A 1 101 ? -6.796 4.659 -1.866 1.00 89.56 101 ILE A N 1
ATOM 730 C CA . ILE A 1 101 ? -6.353 3.331 -2.313 1.00 89.56 101 ILE A CA 1
ATOM 731 C C . ILE A 1 101 ? -6.499 3.174 -3.835 1.00 89.56 101 ILE A C 1
ATOM 733 O O . ILE A 1 101 ? -5.635 2.573 -4.479 1.00 89.56 101 ILE A O 1
ATOM 737 N N . GLU A 1 102 ? -7.558 3.713 -4.442 1.00 87.25 102 GLU A N 1
ATOM 738 C CA . GLU A 1 102 ? -7.690 3.769 -5.899 1.00 87.25 102 GLU A CA 1
ATOM 739 C C . GLU A 1 102 ? -6.630 4.663 -6.546 1.00 87.25 102 GLU A C 1
ATOM 741 O O . GLU A 1 102 ? -6.004 4.243 -7.521 1.00 87.25 102 GLU A O 1
ATOM 746 N N . ALA A 1 103 ? -6.392 5.861 -6.006 1.00 87.69 103 ALA A N 1
ATOM 747 C CA . ALA A 1 103 ? -5.363 6.776 -6.489 1.00 87.69 103 ALA A CA 1
ATOM 748 C C . ALA A 1 103 ? -3.969 6.130 -6.430 1.00 87.69 103 ALA A C 1
ATOM 750 O O . ALA A 1 103 ? -3.258 6.129 -7.434 1.00 87.69 103 ALA A O 1
ATOM 751 N N . SER A 1 104 ? -3.630 5.474 -5.315 1.00 90.50 104 SER A N 1
ATOM 752 C CA . SER A 1 104 ? -2.396 4.695 -5.152 1.00 90.50 104 SER A CA 1
ATOM 753 C C . SER A 1 104 ? -2.279 3.571 -6.193 1.00 90.50 104 SER A C 1
ATOM 755 O O . SER A 1 104 ? -1.285 3.491 -6.916 1.00 90.50 104 SER A O 1
ATOM 757 N N . LYS A 1 105 ? -3.328 2.756 -6.389 1.00 90.31 105 LYS A N 1
ATOM 758 C CA . LYS A 1 105 ? -3.348 1.696 -7.421 1.00 90.31 105 LYS A CA 1
ATOM 759 C C . LYS A 1 105 ? -3.203 2.241 -8.846 1.00 90.31 105 LYS A C 1
ATOM 761 O O . LYS A 1 105 ? -2.575 1.593 -9.686 1.00 90.31 105 LYS A O 1
ATOM 766 N N . ARG A 1 106 ? -3.775 3.415 -9.139 1.00 87.88 106 ARG A N 1
ATOM 767 C CA . ARG A 1 106 ? -3.641 4.111 -10.432 1.00 87.88 106 ARG A CA 1
ATOM 768 C C . ARG A 1 106 ? -2.209 4.634 -10.618 1.00 87.88 106 ARG A C 1
ATOM 770 O O . ARG A 1 106 ? -1.614 4.359 -11.656 1.00 87.88 106 ARG A O 1
ATOM 777 N N . ALA A 1 107 ? -1.633 5.288 -9.609 1.00 90.88 107 ALA A N 1
ATOM 778 C CA . ALA A 1 107 ? -0.258 5.791 -9.625 1.00 90.88 107 ALA A CA 1
ATOM 779 C C . ALA A 1 107 ? 0.768 4.657 -9.783 1.00 90.88 107 ALA A C 1
ATOM 781 O O . ALA A 1 107 ? 1.593 4.695 -10.695 1.00 90.88 107 ALA A O 1
ATOM 782 N N . MET A 1 108 ? 0.659 3.589 -8.987 1.00 93.81 108 MET A N 1
ATOM 783 C CA . MET A 1 108 ? 1.534 2.419 -9.103 1.00 93.81 108 MET A CA 1
ATOM 784 C C . MET A 1 108 ? 1.414 1.732 -10.467 1.00 93.81 108 MET A C 1
ATOM 786 O O . MET A 1 108 ? 2.409 1.219 -10.974 1.00 93.81 108 MET A O 1
ATOM 790 N N . ARG A 1 109 ? 0.242 1.745 -11.118 1.00 93.00 109 ARG A N 1
ATOM 791 C CA . ARG A 1 109 ? 0.111 1.252 -12.501 1.00 93.00 109 ARG A CA 1
ATOM 792 C C . ARG A 1 109 ? 0.930 2.096 -13.485 1.00 93.00 109 ARG A C 1
ATOM 794 O O . ARG A 1 109 ? 1.591 1.516 -14.343 1.00 93.00 109 ARG A O 1
ATOM 801 N N . THR A 1 110 ? 0.936 3.421 -13.338 1.00 92.19 110 THR A N 1
ATOM 802 C CA . THR A 1 110 ? 1.801 4.319 -14.123 1.00 92.19 110 THR A CA 1
ATOM 803 C C . THR A 1 110 ? 3.283 4.052 -13.843 1.00 92.19 110 THR A C 1
ATOM 805 O O . THR A 1 110 ? 4.058 3.954 -14.787 1.00 92.19 110 THR A O 1
ATOM 808 N N . VAL A 1 111 ? 3.683 3.831 -12.584 1.00 94.38 111 VAL A N 1
ATOM 809 C CA . VAL A 1 111 ? 5.075 3.481 -12.225 1.00 94.38 111 VAL A CA 1
ATOM 810 C C . VAL A 1 111 ? 5.526 2.191 -12.921 1.00 94.38 111 VAL A C 1
ATOM 812 O O . VAL A 1 111 ? 6.556 2.193 -13.590 1.00 94.38 111 VAL A O 1
ATOM 815 N N . HIS A 1 112 ? 4.743 1.109 -12.852 1.00 95.88 112 HIS A N 1
ATOM 816 C CA . HIS A 1 112 ? 5.085 -0.150 -13.533 1.00 95.88 112 HIS A CA 1
ATOM 817 C C . HIS A 1 112 ? 5.131 -0.001 -15.065 1.00 95.88 112 HIS A C 1
ATOM 819 O O . HIS A 1 112 ? 5.991 -0.597 -15.714 1.00 95.88 112 HIS A O 1
ATOM 825 N N . GLN A 1 113 ? 4.248 0.817 -15.654 1.00 95.44 113 GLN A N 1
ATOM 826 C CA . GLN A 1 113 ? 4.313 1.155 -17.080 1.00 95.44 113 GLN A CA 1
ATOM 827 C C . GLN A 1 113 ? 5.604 1.905 -17.419 1.00 95.44 113 GLN A C 1
ATOM 829 O O . GLN A 1 113 ? 6.274 1.539 -18.377 1.00 95.44 113 GLN A O 1
ATOM 834 N N . ASN A 1 114 ? 5.985 2.899 -16.617 1.00 95.88 114 ASN A N 1
ATOM 835 C CA . ASN A 1 114 ? 7.192 3.695 -16.823 1.00 95.88 114 ASN A CA 1
ATOM 836 C C . ASN A 1 114 ? 8.468 2.849 -16.701 1.00 95.88 114 ASN A C 1
ATOM 838 O O . ASN A 1 114 ? 9.358 2.973 -17.539 1.00 95.88 114 ASN A O 1
ATOM 842 N N . VAL A 1 115 ? 8.527 1.923 -15.736 1.00 97.25 115 VAL A N 1
ATOM 843 C CA . VAL A 1 115 ? 9.611 0.929 -15.643 1.00 97.25 115 VAL A CA 1
ATOM 844 C C . VAL A 1 115 ? 9.669 0.071 -16.911 1.00 97.25 115 VAL A C 1
ATOM 846 O O . VAL A 1 115 ? 10.745 -0.083 -17.481 1.00 97.25 115 VAL A O 1
ATOM 849 N N . GLY A 1 116 ? 8.535 -0.426 -17.417 1.00 96.94 116 GLY A N 1
ATOM 850 C CA . GLY A 1 116 ? 8.494 -1.170 -18.683 1.00 96.94 116 GLY A CA 1
ATOM 851 C C . GLY A 1 116 ? 8.965 -0.348 -19.891 1.00 96.94 116 GLY A C 1
ATOM 852 O O . GLY A 1 116 ? 9.768 -0.834 -20.688 1.00 96.94 116 GLY A O 1
ATOM 853 N N . ILE A 1 117 ? 8.517 0.908 -19.994 1.00 96.81 117 ILE A N 1
ATOM 854 C CA . ILE A 1 117 ? 8.886 1.858 -21.056 1.00 96.81 117 ILE A CA 1
ATOM 855 C C . ILE A 1 117 ? 10.393 2.144 -21.057 1.00 96.81 117 ILE A C 1
ATOM 857 O O . ILE A 1 117 ? 10.973 2.236 -22.132 1.00 96.81 117 ILE A O 1
ATOM 861 N N . VAL A 1 118 ? 11.039 2.254 -19.891 1.00 97.25 118 VAL A N 1
ATOM 862 C CA . VAL A 1 118 ? 12.488 2.506 -19.795 1.00 97.25 118 VAL A CA 1
ATOM 863 C C . VAL A 1 118 ? 13.309 1.225 -19.961 1.00 97.25 118 VAL A C 1
ATOM 865 O O . VAL A 1 118 ? 14.297 1.223 -20.695 1.00 97.25 118 VAL A O 1
ATOM 868 N N . VAL A 1 119 ? 12.930 0.127 -19.303 1.00 97.44 119 VAL A N 1
ATOM 869 C CA . VAL A 1 119 ? 13.751 -1.094 -19.254 1.00 97.44 119 VAL A CA 1
ATOM 870 C C . VAL A 1 119 ? 13.734 -1.851 -20.582 1.00 97.44 119 VAL A C 1
ATOM 872 O O . VAL A 1 119 ? 14.793 -2.278 -21.036 1.00 97.44 119 VAL A O 1
ATOM 875 N N . ILE A 1 120 ? 12.577 -2.004 -21.239 1.00 97.88 120 ILE A N 1
ATOM 876 C CA . ILE A 1 120 ? 12.464 -2.859 -22.435 1.00 97.88 120 ILE A CA 1
ATOM 877 C C . ILE A 1 120 ? 13.311 -2.330 -23.614 1.00 97.88 120 ILE A C 1
ATOM 879 O O . ILE A 1 120 ? 14.089 -3.117 -24.166 1.00 97.88 120 ILE A O 1
ATOM 883 N N . PRO A 1 121 ? 13.260 -1.035 -23.999 1.00 95.94 121 PRO A N 1
ATOM 884 C CA . PRO A 1 121 ? 14.080 -0.515 -25.095 1.00 95.94 121 PRO A CA 1
ATOM 885 C C . PRO A 1 121 ? 15.574 -0.525 -24.770 1.00 95.94 121 PRO A C 1
ATOM 887 O O . PRO A 1 121 ? 16.372 -0.905 -25.623 1.00 95.94 121 PRO A O 1
ATOM 890 N N . ASN A 1 122 ? 15.962 -0.174 -23.538 1.00 95.38 122 ASN A N 1
ATOM 891 C CA . ASN A 1 122 ? 17.371 -0.147 -23.138 1.00 95.38 122 ASN A CA 1
ATOM 892 C C . ASN A 1 122 ? 17.985 -1.554 -23.057 1.00 95.38 122 ASN A C 1
ATOM 894 O O . ASN A 1 122 ? 19.075 -1.771 -23.586 1.00 95.38 122 ASN A O 1
ATOM 898 N N . ALA A 1 123 ? 17.275 -2.535 -22.490 1.00 96.94 123 ALA A N 1
ATOM 899 C CA . ALA A 1 123 ? 17.716 -3.931 -22.490 1.00 96.94 123 ALA A CA 1
ATOM 900 C C . ALA A 1 123 ? 17.830 -4.488 -23.922 1.00 96.94 123 ALA A C 1
ATOM 902 O O . ALA A 1 123 ? 18.808 -5.159 -24.249 1.00 96.94 123 ALA A O 1
ATOM 903 N N . THR A 1 124 ? 16.882 -4.145 -24.802 1.00 95.69 124 THR A N 1
ATOM 904 C CA . THR A 1 124 ? 16.938 -4.510 -26.228 1.00 95.69 124 THR A CA 1
ATOM 905 C C . THR A 1 124 ? 18.144 -3.868 -26.921 1.00 95.69 124 THR A C 1
ATOM 907 O O . THR A 1 124 ? 18.882 -4.554 -27.624 1.00 95.69 124 THR A O 1
ATOM 910 N N . GLY A 1 125 ? 18.397 -2.576 -26.687 1.00 94.12 125 GLY A N 1
ATOM 911 C CA . GLY A 1 125 ? 19.560 -1.861 -27.219 1.00 94.12 125 GLY A CA 1
ATOM 912 C C . GLY A 1 125 ? 20.891 -2.459 -26.754 1.00 94.12 125 GLY A C 1
ATOM 913 O O . GLY A 1 125 ? 21.803 -2.613 -27.564 1.00 94.12 125 GLY A O 1
ATOM 914 N N . MET A 1 126 ? 20.982 -2.872 -25.487 1.00 94.31 126 MET A N 1
ATOM 915 C CA . MET A 1 126 ? 22.153 -3.556 -24.928 1.00 94.31 126 MET A CA 1
ATOM 916 C C . MET A 1 126 ? 22.396 -4.926 -25.582 1.00 94.31 126 MET A C 1
ATOM 918 O O . MET A 1 126 ? 23.526 -5.227 -25.961 1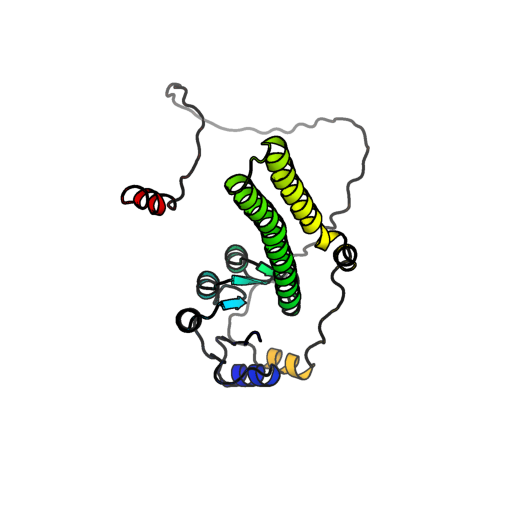.00 94.31 126 MET A O 1
ATOM 922 N N . VAL A 1 127 ? 21.348 -5.738 -25.769 1.00 95.69 127 VAL A N 1
ATOM 923 C CA . VAL A 1 127 ? 21.456 -7.039 -26.460 1.00 95.69 127 VAL A CA 1
ATOM 924 C C . VAL A 1 127 ? 21.859 -6.855 -27.926 1.00 95.69 127 VAL A C 1
ATOM 926 O O . VAL A 1 127 ? 22.732 -7.570 -28.411 1.00 95.69 127 VAL A O 1
ATOM 929 N N . LEU A 1 128 ? 21.292 -5.867 -28.626 1.00 93.75 128 LEU A N 1
ATOM 930 C CA . LEU A 1 128 ? 21.688 -5.548 -30.000 1.00 93.75 128 LEU A CA 1
ATOM 931 C C . LEU A 1 128 ? 23.154 -5.098 -30.080 1.00 93.75 128 LEU A C 1
ATOM 933 O O . LEU A 1 128 ? 23.882 -5.602 -30.929 1.00 93.75 128 LEU A O 1
ATOM 937 N N . ALA A 1 129 ? 23.612 -4.231 -29.173 1.00 92.94 129 ALA A N 1
ATOM 938 C CA . ALA A 1 129 ? 25.002 -3.770 -29.120 1.00 92.94 129 ALA A CA 1
ATOM 939 C C . ALA A 1 129 ? 26.021 -4.888 -28.818 1.00 92.94 129 ALA A C 1
ATOM 941 O O . ALA A 1 129 ? 27.182 -4.774 -29.208 1.00 92.94 129 ALA A O 1
ATOM 942 N N . ALA A 1 130 ? 25.599 -5.968 -28.152 1.00 94.56 130 ALA A N 1
ATOM 943 C CA . ALA A 1 130 ? 26.428 -7.151 -27.917 1.00 94.56 130 ALA A CA 1
ATOM 944 C C . ALA A 1 130 ? 26.505 -8.096 -29.135 1.00 94.56 130 ALA A C 1
ATOM 946 O O . ALA A 1 130 ? 27.467 -8.851 -29.262 1.00 94.56 130 ALA A O 1
ATOM 947 N N . LEU A 1 131 ? 25.504 -8.067 -30.024 1.00 95.06 131 LEU A N 1
ATOM 948 C CA . LEU A 1 131 ? 25.417 -8.934 -31.208 1.00 95.06 131 LEU A CA 1
ATOM 949 C C . LEU A 1 131 ? 25.909 -8.260 -32.499 1.00 95.06 131 LEU A C 1
ATOM 951 O O . LEU A 1 131 ? 26.345 -8.947 -33.421 1.00 95.06 131 LEU A O 1
ATOM 955 N N . MET A 1 132 ? 25.829 -6.931 -32.588 1.00 93.25 132 MET A N 1
ATOM 956 C CA . MET A 1 132 ? 26.235 -6.149 -33.757 1.00 93.25 132 MET A CA 1
ATOM 957 C C . MET A 1 132 ? 26.709 -4.736 -33.362 1.00 93.25 132 MET A C 1
ATOM 959 O O . MET A 1 132 ? 26.257 -4.208 -32.347 1.00 93.25 132 MET A O 1
ATOM 963 N N . PRO A 1 133 ? 27.573 -4.073 -34.159 1.00 90.44 133 PRO A N 1
ATOM 964 C CA . PRO A 1 133 ? 28.054 -2.727 -33.843 1.00 90.44 133 PRO A CA 1
ATOM 965 C C . PRO A 1 133 ? 26.922 -1.685 -33.811 1.00 90.44 133 PRO A C 1
ATOM 967 O O . PRO A 1 133 ? 26.452 -1.221 -34.851 1.00 90.44 133 PRO A O 1
ATOM 970 N N . LEU A 1 134 ? 26.498 -1.290 -32.609 1.00 91.50 134 LEU A N 1
ATOM 971 C CA . LEU A 1 134 ? 25.527 -0.217 -32.398 1.00 91.50 134 LEU A CA 1
ATOM 972 C C . LEU A 1 134 ? 26.255 1.125 -32.228 1.00 91.50 134 LEU A C 1
ATOM 974 O O . LEU A 1 134 ? 27.179 1.244 -31.425 1.00 91.50 134 LEU A O 1
ATOM 978 N N . SER A 1 135 ? 25.830 2.160 -32.957 1.00 94.06 135 SER A N 1
ATOM 979 C CA . SER A 1 135 ? 26.385 3.510 -32.784 1.00 94.06 135 SER A CA 1
ATOM 980 C C . SER A 1 135 ? 26.027 4.079 -31.399 1.00 94.06 135 SER A C 1
ATOM 982 O O . SER A 1 135 ? 24.850 4.024 -31.025 1.00 94.06 135 SER A O 1
ATOM 984 N N . PRO A 1 136 ? 26.969 4.714 -30.667 1.00 91.06 136 PRO A N 1
ATOM 985 C CA . PRO A 1 136 ? 26.678 5.382 -29.395 1.00 91.06 136 PRO A CA 1
ATOM 986 C C . PRO A 1 136 ? 25.543 6.412 -29.486 1.00 91.06 136 PRO A C 1
ATOM 988 O O . PRO A 1 136 ? 24.765 6.556 -28.547 1.00 91.06 136 PRO A O 1
ATOM 991 N N . VAL A 1 137 ? 25.387 7.077 -30.638 1.00 96.12 137 VAL A N 1
ATOM 992 C CA . VAL A 1 137 ? 24.282 8.021 -30.887 1.00 96.12 137 VAL A CA 1
ATOM 993 C C . VAL A 1 137 ? 22.924 7.315 -30.819 1.00 96.12 137 VAL A C 1
ATOM 995 O O . VAL A 1 137 ? 21.981 7.853 -30.246 1.00 96.12 137 VAL A O 1
ATOM 998 N N . ILE A 1 138 ? 22.824 6.091 -31.348 1.00 93.56 138 ILE A N 1
ATOM 999 C CA . ILE A 1 138 ? 21.586 5.298 -31.317 1.00 93.56 138 ILE A CA 1
ATOM 1000 C C . ILE A 1 138 ? 21.278 4.861 -29.880 1.00 93.56 138 ILE A C 1
ATOM 1002 O O . ILE A 1 138 ? 20.130 4.959 -29.455 1.00 93.56 138 ILE A O 1
ATOM 1006 N N . ALA A 1 139 ? 22.290 4.457 -29.104 1.00 92.06 139 ALA A N 1
ATOM 1007 C CA . ALA A 1 139 ? 22.114 4.107 -27.693 1.00 92.06 139 ALA A CA 1
ATOM 1008 C C . ALA A 1 139 ? 21.588 5.295 -26.859 1.00 92.06 139 ALA A C 1
ATOM 1010 O O . ALA A 1 139 ? 20.633 5.141 -26.100 1.00 92.06 139 ALA A O 1
ATOM 1011 N N . VAL A 1 140 ? 22.147 6.496 -27.057 1.00 95.38 140 VAL A N 1
ATOM 1012 C CA . VAL A 1 140 ? 21.684 7.730 -26.391 1.00 95.38 140 VAL A CA 1
ATOM 1013 C C . VAL A 1 140 ? 20.249 8.090 -26.795 1.00 95.38 140 VAL A C 1
ATOM 1015 O O . VAL A 1 140 ? 19.448 8.454 -25.935 1.00 95.38 140 VAL A O 1
ATOM 1018 N N . VAL A 1 141 ? 19.891 7.952 -28.078 1.00 96.19 141 VAL A N 1
ATOM 1019 C CA . VAL A 1 141 ? 18.518 8.193 -28.561 1.00 96.19 141 VAL A CA 1
ATOM 1020 C C . VAL A 1 141 ? 17.521 7.195 -27.962 1.00 96.19 141 VAL A C 1
ATOM 1022 O O . VAL A 1 141 ? 16.440 7.613 -27.552 1.00 96.19 141 VAL A O 1
ATOM 1025 N N . ILE A 1 142 ? 17.878 5.909 -27.851 1.00 93.44 142 ILE A N 1
ATOM 1026 C CA . ILE A 1 142 ? 17.038 4.889 -27.200 1.00 93.44 142 ILE A CA 1
ATOM 1027 C C . ILE A 1 142 ? 16.810 5.245 -25.726 1.00 93.44 142 ILE A C 1
ATOM 1029 O O . ILE A 1 142 ? 15.659 5.321 -25.295 1.00 93.44 142 ILE A O 1
ATOM 1033 N N . ASN A 1 143 ? 17.879 5.516 -24.971 1.00 94.12 143 ASN A N 1
ATOM 1034 C CA . ASN A 1 143 ? 17.784 5.819 -23.544 1.00 94.12 143 ASN A CA 1
ATOM 1035 C C . ASN A 1 143 ? 16.948 7.076 -23.270 1.00 94.12 143 ASN A C 1
ATOM 1037 O O . ASN A 1 143 ? 15.991 7.041 -22.495 1.00 94.12 143 ASN A O 1
ATOM 1041 N N . ASN A 1 144 ? 17.284 8.182 -23.935 1.00 96.94 144 ASN A N 1
ATOM 1042 C CA . ASN A 1 144 ? 16.649 9.470 -23.674 1.00 96.94 144 ASN A CA 1
ATOM 1043 C C . ASN A 1 144 ? 15.216 9.507 -24.227 1.00 96.94 144 ASN A C 1
ATOM 1045 O O . ASN A 1 144 ? 14.327 10.057 -23.582 1.00 96.94 144 ASN A O 1
ATOM 1049 N N . GLY A 1 145 ? 14.960 8.872 -25.377 1.00 96.44 145 GLY A N 1
ATOM 1050 C CA . GLY A 1 145 ? 13.611 8.725 -25.923 1.00 96.44 145 GLY A CA 1
ATOM 1051 C C . GLY A 1 145 ? 12.696 7.911 -25.005 1.00 96.44 145 GLY A C 1
ATOM 1052 O O . GLY A 1 145 ? 11.566 8.320 -24.747 1.00 96.44 145 GLY A O 1
ATOM 1053 N N . ALA A 1 146 ? 13.195 6.805 -24.444 1.00 94.50 146 ALA A N 1
ATOM 1054 C CA . ALA A 1 146 ? 12.447 6.001 -23.480 1.00 94.50 146 ALA A CA 1
ATOM 1055 C C . ALA A 1 146 ? 12.135 6.780 -22.187 1.00 94.50 146 ALA A C 1
ATOM 1057 O O . ALA A 1 146 ? 11.008 6.720 -21.693 1.00 94.50 146 ALA A O 1
ATOM 1058 N N . ALA A 1 147 ? 13.091 7.566 -21.677 1.00 94.50 147 ALA A N 1
ATOM 1059 C CA . ALA A 1 147 ? 12.878 8.434 -20.518 1.00 94.50 147 ALA A CA 1
ATOM 1060 C C . ALA A 1 147 ? 11.778 9.486 -20.768 1.00 94.50 147 ALA A C 1
ATOM 1062 O O . ALA A 1 147 ? 10.853 9.597 -19.964 1.00 94.50 147 ALA A O 1
ATOM 1063 N N . ILE A 1 148 ? 11.813 10.182 -21.912 1.00 96.56 148 ILE A N 1
ATOM 1064 C CA . ILE A 1 148 ? 10.797 11.183 -22.290 1.00 96.56 148 ILE A CA 1
ATOM 1065 C C . ILE A 1 148 ? 9.403 10.542 -22.408 1.00 96.56 148 ILE A C 1
ATOM 1067 O O . ILE A 1 148 ? 8.422 11.092 -21.911 1.00 96.56 148 ILE A O 1
ATOM 1071 N N . VAL A 1 149 ? 9.284 9.354 -23.015 1.00 95.69 149 VAL A N 1
ATOM 1072 C CA . VAL A 1 149 ? 7.986 8.659 -23.135 1.00 95.69 149 VAL A CA 1
ATOM 1073 C C . VAL A 1 149 ? 7.445 8.223 -21.765 1.00 95.69 149 VAL A C 1
ATOM 1075 O O . VAL A 1 149 ? 6.235 8.298 -21.532 1.00 95.69 149 VAL A O 1
ATOM 1078 N N . ALA A 1 150 ? 8.314 7.819 -20.834 1.00 93.75 150 ALA A N 1
ATOM 1079 C CA . ALA A 1 150 ? 7.918 7.509 -19.461 1.00 93.75 150 ALA A CA 1
ATOM 1080 C C . ALA A 1 150 ? 7.462 8.768 -18.696 1.00 93.75 150 ALA A C 1
ATOM 1082 O O . ALA A 1 150 ? 6.429 8.735 -18.024 1.00 93.75 150 ALA A O 1
ATOM 1083 N N . GLU A 1 151 ? 8.165 9.893 -18.840 1.00 92.81 151 GLU A N 1
ATOM 1084 C CA . GLU A 1 151 ? 7.759 11.186 -18.275 1.00 92.81 151 GLU A CA 1
ATOM 1085 C C . GLU A 1 151 ? 6.385 11.627 -18.813 1.00 92.81 151 GLU A C 1
ATOM 1087 O O . GLU A 1 151 ? 5.477 11.929 -18.037 1.00 92.81 151 GLU A O 1
ATOM 1092 N N . MET A 1 152 ? 6.170 11.537 -20.132 1.00 93.19 152 MET A N 1
ATOM 1093 C CA . MET A 1 152 ? 4.878 11.834 -20.763 1.00 93.19 152 MET A CA 1
ATOM 1094 C C . MET A 1 152 ? 3.737 10.939 -20.249 1.00 93.19 152 MET A C 1
ATOM 1096 O O . MET A 1 152 ? 2.633 11.433 -20.008 1.00 93.19 152 MET A O 1
ATOM 1100 N N . ASN A 1 153 ? 3.979 9.640 -20.028 1.00 91.81 153 ASN A N 1
ATOM 1101 C CA . ASN A 1 153 ? 2.990 8.755 -19.399 1.00 91.81 153 ASN A CA 1
ATOM 1102 C C . ASN A 1 153 ? 2.765 9.100 -17.910 1.00 91.81 153 ASN A C 1
ATOM 1104 O O . ASN A 1 153 ? 1.666 8.893 -17.394 1.00 91.81 153 ASN A O 1
ATOM 1108 N N . GLY A 1 154 ? 3.752 9.706 -17.240 1.00 89.44 154 GLY A N 1
ATOM 1109 C CA . GLY A 1 154 ? 3.639 10.253 -15.885 1.00 89.44 154 GLY A CA 1
ATOM 1110 C C . GLY A 1 154 ? 2.556 11.329 -15.738 1.00 89.44 154 GLY A C 1
ATOM 1111 O O . GLY A 1 154 ? 1.827 11.320 -14.748 1.00 89.44 154 GLY A O 1
ATOM 1112 N N . PHE A 1 155 ? 2.362 12.194 -16.742 1.00 88.88 155 PHE A N 1
ATOM 1113 C CA . PHE A 1 155 ? 1.314 13.232 -16.725 1.00 88.88 155 PHE A CA 1
ATOM 1114 C C . PHE A 1 155 ? -0.106 12.707 -17.002 1.00 88.88 155 PHE A C 1
ATOM 1116 O O . PHE A 1 155 ? -1.091 13.417 -16.785 1.00 88.88 155 PHE A O 1
ATOM 1123 N N . ARG A 1 156 ? -0.250 11.453 -17.450 1.00 84.94 156 ARG A N 1
ATOM 1124 C CA . ARG A 1 156 ? -1.536 10.847 -17.835 1.00 84.94 156 ARG A CA 1
ATOM 1125 C C . ARG A 1 156 ? -2.654 10.939 -16.775 1.00 84.94 156 ARG A C 1
ATOM 1127 O O . ARG A 1 156 ? -3.794 11.156 -17.188 1.00 84.94 156 ARG A O 1
ATOM 1134 N N . PRO A 1 157 ? -2.407 10.815 -15.452 1.00 79.31 157 PRO A N 1
ATOM 1135 C CA . PRO A 1 157 ? -3.453 10.982 -14.439 1.00 79.31 157 PRO A CA 1
ATOM 1136 C C . PRO A 1 157 ? -4.043 12.400 -14.389 1.00 79.31 157 PRO A C 1
ATOM 1138 O O . PRO A 1 157 ? -5.220 12.550 -14.073 1.00 79.31 157 PRO A O 1
ATOM 1141 N N . LEU A 1 158 ? -3.257 13.426 -14.738 1.00 77.62 158 LEU A N 1
ATOM 1142 C CA . LEU A 1 158 ? -3.686 14.831 -14.753 1.00 77.62 158 LEU A CA 1
ATOM 1143 C C . LEU A 1 158 ? -4.515 15.170 -16.002 1.00 77.62 158 LEU A C 1
ATOM 1145 O O . LEU A 1 158 ? -5.399 16.019 -15.950 1.00 77.62 158 LEU A O 1
ATOM 1149 N N . LEU A 1 159 ? -4.228 14.494 -17.119 1.00 72.19 159 LEU A N 1
ATOM 1150 C CA . LEU A 1 159 ? -4.862 14.714 -18.425 1.00 72.19 159 LEU A CA 1
ATOM 1151 C C . LEU A 1 159 ? -6.096 13.821 -18.672 1.00 72.19 159 LEU A C 1
ATOM 1153 O O . LEU A 1 159 ? -6.757 13.949 -19.702 1.00 72.19 159 LEU A O 1
ATOM 1157 N N . GLY A 1 160 ? -6.405 12.896 -17.758 1.00 64.44 160 GLY A N 1
ATOM 1158 C CA . GLY A 1 160 ? -7.581 12.028 -17.850 1.00 64.44 160 GLY A CA 1
ATOM 1159 C C . GLY A 1 160 ? -8.894 12.723 -17.441 1.00 64.44 160 GLY A C 1
ATOM 1160 O O . GLY A 1 160 ? -8.860 13.769 -16.793 1.00 64.44 160 GLY A O 1
ATOM 1161 N N . PRO A 1 161 ? -10.069 12.118 -17.727 1.00 56.94 161 PRO A N 1
ATOM 1162 C CA . PRO A 1 161 ? -11.379 12.683 -17.366 1.00 56.94 161 PRO A CA 1
ATOM 1163 C C . PRO A 1 161 ? -11.553 12.994 -15.870 1.00 56.94 161 PRO A C 1
ATOM 1165 O O . PRO A 1 161 ? -12.281 13.917 -15.509 1.00 56.94 161 PRO A O 1
ATOM 1168 N N . ASP A 1 162 ? -10.864 12.247 -15.004 1.00 57.44 162 ASP A N 1
ATOM 1169 C CA . ASP A 1 162 ? -10.875 12.453 -13.552 1.00 57.44 162 ASP A CA 1
ATOM 1170 C C . ASP A 1 162 ? -9.948 13.601 -13.104 1.00 57.44 162 ASP A C 1
ATOM 1172 O O . ASP A 1 162 ? -10.233 14.261 -12.107 1.00 57.44 162 ASP A O 1
ATOM 1176 N N . GLY A 1 163 ? -8.882 13.897 -13.860 1.00 53.38 163 GLY A N 1
ATOM 1177 C CA . GLY A 1 163 ? -7.887 14.931 -13.535 1.00 53.38 163 GLY A CA 1
ATOM 1178 C C . GLY A 1 163 ? -8.423 16.366 -13.618 1.00 53.38 163 GLY A C 1
ATOM 1179 O O . GLY A 1 163 ? -7.868 17.275 -13.003 1.00 53.38 163 GLY A O 1
ATOM 1180 N N . LEU A 1 164 ? -9.546 16.566 -14.318 1.00 48.28 164 LEU A N 1
ATOM 1181 C CA . LEU A 1 164 ? -10.302 17.821 -14.292 1.00 48.28 164 LEU A CA 1
ATOM 1182 C C . LEU A 1 164 ? -11.427 17.820 -13.237 1.00 48.28 164 LEU A C 1
ATOM 1184 O O . LEU A 1 164 ? -11.885 18.887 -12.838 1.00 48.28 164 LEU A O 1
ATOM 1188 N N . ARG A 1 165 ? -11.862 16.644 -12.760 1.00 49.62 165 ARG A N 1
ATOM 1189 C CA . ARG A 1 165 ? -12.911 16.499 -11.732 1.00 49.62 165 ARG A CA 1
ATOM 1190 C C . ARG A 1 165 ? -12.386 16.711 -10.314 1.00 49.62 165 ARG A C 1
ATOM 1192 O O . ARG A 1 165 ? -13.106 17.269 -9.496 1.00 49.62 165 ARG A O 1
ATOM 1199 N N . SER A 1 166 ? -11.132 16.353 -10.044 1.00 50.50 166 SER A N 1
ATOM 1200 C CA . SER A 1 166 ? -10.451 16.599 -8.759 1.00 50.50 166 SER A CA 1
ATOM 1201 C C . SER A 1 166 ? -10.213 18.084 -8.434 1.00 50.50 166 SER A C 1
ATOM 1203 O O . SER A 1 166 ? -9.762 18.405 -7.340 1.00 50.50 166 SER A O 1
ATOM 1205 N N . ARG A 1 167 ? -10.525 19.000 -9.364 1.00 52.06 167 ARG A N 1
ATOM 1206 C CA . ARG A 1 167 ? -10.500 20.460 -9.158 1.00 52.06 167 ARG A CA 1
ATOM 1207 C C . ARG A 1 167 ? -11.802 21.038 -8.590 1.00 52.06 167 ARG A C 1
ATOM 1209 O O . ARG A 1 167 ? -11.871 22.243 -8.368 1.00 52.06 167 ARG A O 1
ATOM 1216 N N . LEU A 1 168 ? -12.828 20.214 -8.376 1.00 48.09 168 LEU A N 1
ATOM 1217 C CA . LEU A 1 168 ? -14.084 20.614 -7.740 1.00 48.09 168 LEU A CA 1
ATOM 1218 C C . LEU A 1 168 ? -14.102 20.145 -6.273 1.00 48.09 168 LEU A C 1
ATOM 1220 O O . LEU A 1 168 ? -13.605 19.052 -5.996 1.00 48.09 168 LEU A O 1
ATOM 1224 N N . PRO A 1 169 ? -14.663 20.933 -5.333 1.00 45.25 169 PRO A N 1
ATOM 1225 C CA . PRO A 1 169 ? -14.756 20.537 -3.929 1.00 45.25 169 PRO A CA 1
ATOM 1226 C C . PRO A 1 169 ? -15.567 19.242 -3.760 1.00 45.25 169 PRO A C 1
ATOM 1228 O O . PRO A 1 169 ? -16.489 18.957 -4.529 1.00 45.25 169 PRO A O 1
ATOM 1231 N N . TRP A 1 170 ? -15.181 18.443 -2.763 1.00 56.09 170 TRP A N 1
ATOM 1232 C CA . TRP A 1 170 ? -15.535 17.028 -2.650 1.00 56.09 170 TRP A CA 1
ATOM 1233 C C . TRP A 1 170 ? -17.055 16.819 -2.516 1.00 56.09 170 TRP A C 1
ATOM 1235 O O . TRP A 1 170 ? -17.732 17.449 -1.707 1.00 56.09 170 TRP A O 1
ATOM 1245 N N . GLY A 1 171 ? -17.607 15.966 -3.390 1.00 53.69 171 GLY A N 1
ATOM 1246 C CA . GLY A 1 171 ? -18.956 16.184 -3.934 1.00 53.69 171 GLY A CA 1
ATOM 1247 C C . GLY A 1 171 ? -19.940 15.011 -3.899 1.00 53.69 171 GLY A C 1
ATOM 1248 O O . GLY A 1 171 ? -20.862 14.989 -4.713 1.00 53.69 171 GLY A O 1
ATOM 1249 N N . LYS A 1 172 ? -19.790 14.047 -2.983 1.00 44.59 172 LYS A N 1
ATOM 1250 C CA . LYS A 1 172 ? -20.909 13.198 -2.523 1.00 44.59 172 LYS A CA 1
ATOM 1251 C C . LYS A 1 172 ? -20.743 12.876 -1.042 1.00 44.59 172 LYS A C 1
ATOM 1253 O O . LYS A 1 172 ? -19.778 12.218 -0.665 1.00 44.59 172 LYS A O 1
ATOM 1258 N N . LYS A 1 173 ? -21.716 13.288 -0.223 1.00 41.12 173 LYS A N 1
ATOM 1259 C CA . LYS A 1 173 ? -21.856 12.770 1.144 1.00 41.12 173 LYS A CA 1
ATOM 1260 C C . LYS A 1 173 ? -22.067 11.246 1.076 1.00 41.12 173 LYS A C 1
ATOM 1262 O O . LYS A 1 173 ? -22.758 10.798 0.153 1.00 41.12 173 LYS A O 1
ATOM 1267 N N . PRO A 1 174 ? -21.507 10.455 2.009 1.00 43.53 174 PRO A N 1
ATOM 1268 C CA . PRO A 1 174 ? -21.890 9.054 2.147 1.00 43.53 174 PRO A CA 1
ATOM 1269 C C . PRO A 1 174 ? -23.384 8.965 2.496 1.00 43.53 174 PRO A C 1
ATOM 1271 O O . PRO A 1 174 ? -23.987 9.948 2.940 1.00 43.53 174 PRO A O 1
ATOM 1274 N N . ALA A 1 175 ? -23.994 7.796 2.289 1.00 51.94 175 ALA A N 1
ATOM 1275 C CA . ALA A 1 175 ? -25.330 7.552 2.824 1.00 51.94 175 ALA A CA 1
ATOM 1276 C C . ALA A 1 175 ? -25.275 7.710 4.351 1.00 51.94 175 ALA A C 1
ATOM 1278 O O . ALA A 1 175 ? -24.378 7.162 4.991 1.00 51.94 175 ALA A O 1
ATOM 1279 N N . ALA A 1 176 ? -26.186 8.503 4.916 1.00 51.88 176 ALA A N 1
ATOM 1280 C CA . ALA A 1 176 ? -26.227 8.707 6.357 1.00 51.88 176 ALA A CA 1
ATOM 1281 C C . ALA A 1 176 ? -26.542 7.383 7.068 1.00 51.88 176 ALA A C 1
ATOM 1283 O O . ALA A 1 176 ? -27.358 6.599 6.576 1.00 51.88 176 ALA A O 1
ATOM 1284 N N . LEU A 1 177 ? -25.920 7.171 8.231 1.00 53.69 177 LEU A N 1
ATOM 1285 C CA . LEU A 1 177 ? -26.337 6.130 9.170 1.00 53.69 177 LEU A CA 1
ATOM 1286 C C . LEU A 1 177 ? -27.823 6.313 9.509 1.00 53.69 177 LEU A C 1
ATOM 1288 O O . LEU A 1 177 ? -28.346 7.433 9.466 1.00 53.69 177 LEU A O 1
ATOM 1292 N N . SER A 1 178 ? -28.510 5.219 9.838 1.00 61.44 178 SER A N 1
ATOM 1293 C CA . SER A 1 178 ? -29.911 5.303 10.248 1.00 61.44 178 SER A CA 1
ATOM 1294 C C . SER A 1 178 ? -30.043 6.155 11.518 1.00 61.44 178 SER A C 1
ATOM 1296 O O . SER A 1 178 ? -29.143 6.200 12.361 1.00 61.44 178 SER A O 1
ATOM 1298 N N . ALA A 1 179 ? -31.187 6.824 11.681 1.00 61.03 179 ALA A N 1
ATOM 1299 C CA . ALA A 1 179 ? -31.471 7.568 12.911 1.00 61.03 179 ALA A CA 1
ATOM 1300 C C . ALA A 1 179 ? -31.455 6.650 14.153 1.00 61.03 179 ALA A C 1
ATOM 1302 O O . ALA A 1 179 ? -31.137 7.097 15.250 1.00 61.03 179 ALA A O 1
ATOM 1303 N N . GLU A 1 180 ? -31.742 5.361 13.960 1.00 54.16 180 GLU A N 1
ATOM 1304 C CA . GLU A 1 180 ? -31.696 4.318 14.986 1.00 54.16 180 GLU A CA 1
ATOM 1305 C C . GLU A 1 180 ? -30.250 3.993 15.403 1.00 54.16 180 GLU A C 1
ATOM 1307 O O . GLU A 1 180 ? -29.964 3.930 16.597 1.00 54.16 180 GLU A O 1
ATOM 1312 N N . ALA A 1 181 ? -29.318 3.873 14.448 1.00 52.75 181 ALA A N 1
ATOM 1313 C CA . ALA A 1 181 ? -27.895 3.666 14.730 1.00 52.75 181 ALA A CA 1
ATOM 1314 C C . ALA A 1 181 ? -27.271 4.871 15.458 1.00 52.75 181 ALA A C 1
ATOM 1316 O O . ALA A 1 181 ? -26.527 4.695 16.422 1.00 52.75 181 ALA A O 1
ATOM 1317 N N . LEU A 1 182 ? -27.626 6.099 15.060 1.00 58.91 182 LEU A N 1
ATOM 1318 C CA . LEU A 1 182 ? -27.185 7.318 15.751 1.00 58.91 182 LEU A CA 1
ATOM 1319 C C . LEU A 1 182 ? -27.726 7.386 17.191 1.00 58.91 182 LEU A C 1
ATOM 1321 O O . LEU A 1 182 ? -26.957 7.626 18.121 1.00 58.91 182 LEU A O 1
ATOM 1325 N N . ALA A 1 183 ? -29.014 7.091 17.395 1.00 60.38 183 ALA A N 1
ATOM 1326 C CA . ALA A 1 183 ? -29.621 7.062 18.727 1.00 60.38 183 ALA A CA 1
ATOM 1327 C C . ALA A 1 183 ? -29.022 5.972 19.639 1.00 60.38 183 ALA A C 1
ATOM 1329 O O . ALA A 1 183 ? -28.909 6.174 20.849 1.00 60.38 183 ALA A O 1
ATOM 1330 N N . LEU A 1 184 ? -28.602 4.827 19.087 1.00 47.16 184 LEU A N 1
ATOM 1331 C CA . LEU A 1 184 ? -27.922 3.766 19.842 1.00 47.16 184 LEU A CA 1
ATOM 1332 C C . LEU A 1 184 ? -26.531 4.179 20.342 1.00 47.16 184 LEU A C 1
ATOM 1334 O O . LEU A 1 184 ? -26.140 3.732 21.421 1.00 47.16 184 LEU A O 1
ATOM 1338 N N . ILE A 1 185 ? -25.815 5.028 19.596 1.00 54.09 185 ILE A N 1
ATOM 1339 C CA . ILE A 1 185 ? -24.525 5.606 20.006 1.00 54.09 185 ILE A CA 1
ATOM 1340 C C . ILE A 1 185 ? -24.754 6.669 21.091 1.00 54.09 185 ILE A C 1
ATOM 1342 O O . ILE A 1 185 ? -24.149 6.603 22.160 1.00 54.09 185 ILE A O 1
ATOM 1346 N N . GLU A 1 186 ? -25.676 7.608 20.857 1.00 55.25 186 GLU A N 1
ATOM 1347 C CA . GLU A 1 186 ? -25.977 8.709 21.786 1.00 55.25 186 GLU A CA 1
ATOM 1348 C C . GLU A 1 186 ? -26.494 8.215 23.153 1.00 55.25 186 GLU A C 1
ATOM 1350 O O . GLU A 1 186 ? -26.188 8.808 24.185 1.00 55.25 186 GLU A O 1
ATOM 1355 N N . THR A 1 187 ? -27.210 7.085 23.188 1.00 50.94 187 THR A N 1
ATOM 1356 C CA . THR A 1 187 ? -27.741 6.491 24.432 1.00 50.94 187 THR A CA 1
ATOM 1357 C C . THR A 1 187 ? -26.791 5.534 25.164 1.00 50.94 187 THR A C 1
ATOM 1359 O O . THR A 1 187 ? -27.114 5.119 26.277 1.00 50.94 187 THR A O 1
ATOM 1362 N N . GLN A 1 188 ? -25.640 5.169 24.582 1.00 46.56 188 GLN A N 1
ATOM 1363 C CA . GLN A 1 188 ? -24.681 4.218 25.184 1.00 46.56 188 GLN A CA 1
ATOM 1364 C C . GLN A 1 188 ? -23.229 4.729 25.249 1.00 46.56 188 GLN A C 1
ATOM 1366 O O . GLN A 1 188 ? -22.355 4.007 25.731 1.00 46.56 188 GLN A O 1
ATOM 1371 N N . GLY A 1 189 ? -22.963 5.974 24.837 1.00 45.00 189 GLY A N 1
ATOM 1372 C CA . GLY A 1 189 ? -21.691 6.653 25.102 1.00 45.00 189 GLY A CA 1
ATOM 1373 C C . GLY A 1 189 ? -21.387 6.799 26.610 1.00 45.00 189 GLY A C 1
ATOM 1374 O O . GLY A 1 189 ? -22.302 6.761 27.439 1.00 45.00 189 GLY A O 1
ATOM 1375 N N . PRO A 1 190 ? -20.108 6.963 27.005 1.00 38.78 190 PRO A N 1
ATOM 1376 C CA . PRO A 1 190 ? -19.669 6.855 28.399 1.00 38.78 190 PRO A CA 1
ATOM 1377 C C . PRO A 1 190 ? -20.089 8.052 29.274 1.00 38.78 190 PRO A C 1
ATOM 1379 O O . PRO A 1 190 ? -19.316 8.975 29.533 1.00 38.78 190 PRO A O 1
ATOM 1382 N N . ALA A 1 191 ? -21.311 8.001 29.804 1.00 41.41 191 ALA A N 1
ATOM 1383 C CA . ALA A 1 191 ? -21.893 8.985 30.723 1.00 41.41 191 ALA A CA 1
ATOM 1384 C C . ALA A 1 191 ? -21.300 8.918 32.160 1.00 41.41 191 ALA A C 1
ATOM 1386 O O . ALA A 1 191 ? -22.025 8.771 33.144 1.00 41.41 191 ALA A O 1
ATOM 1387 N N . ALA A 1 192 ? -19.967 9.001 32.297 1.00 38.06 192 ALA A N 1
ATOM 1388 C CA . ALA A 1 192 ? -19.273 8.902 33.589 1.00 38.06 192 ALA A CA 1
ATOM 1389 C C . ALA A 1 192 ? -17.886 9.593 33.658 1.00 38.06 192 ALA A C 1
ATOM 1391 O O . ALA A 1 192 ? -16.947 9.024 34.213 1.00 38.06 192 ALA A O 1
ATOM 1392 N N . ALA A 1 193 ? -17.734 10.824 33.148 1.00 31.48 193 ALA A N 1
ATOM 1393 C CA . ALA A 1 193 ? -16.532 11.633 33.405 1.00 31.48 193 ALA A CA 1
ATOM 1394 C C . ALA A 1 193 ? -16.818 13.149 33.488 1.00 31.48 193 ALA A C 1
ATOM 1396 O O . ALA A 1 193 ? -17.029 13.802 32.476 1.00 31.48 193 ALA A O 1
ATOM 1397 N N . ASN A 1 194 ? -16.748 13.688 34.711 1.00 31.22 194 ASN A N 1
ATOM 1398 C CA . ASN A 1 194 ? -16.507 15.097 35.071 1.00 31.22 194 ASN A CA 1
ATOM 1399 C C . ASN A 1 194 ? -17.409 16.188 34.448 1.00 31.22 194 ASN A C 1
ATOM 1401 O O . ASN A 1 194 ? -17.168 16.686 33.353 1.00 31.22 194 ASN A O 1
ATOM 1405 N N . GLY A 1 195 ? -18.379 16.668 35.235 1.00 28.97 195 GLY A N 1
ATOM 1406 C CA . GLY A 1 195 ? -19.028 17.963 34.999 1.00 28.97 195 GLY A CA 1
ATOM 1407 C C . GLY A 1 195 ? -18.197 19.159 35.499 1.00 28.97 195 GLY A C 1
ATOM 1408 O O . GLY A 1 195 ? -17.201 18.983 36.194 1.00 28.97 195 GLY A O 1
ATOM 1409 N N . HIS A 1 196 ? -18.692 20.369 35.204 1.00 29.86 196 HIS A N 1
ATOM 1410 C CA . HIS A 1 196 ? -18.079 21.691 35.436 1.00 29.86 196 HIS A CA 1
ATOM 1411 C C . HIS A 1 196 ? -16.809 22.002 34.620 1.00 29.86 196 HIS A C 1
ATOM 1413 O O . HIS A 1 196 ? -15.723 21.548 34.960 1.00 29.86 196 HIS A O 1
ATOM 1419 N N . ILE A 1 197 ? -16.924 22.949 33.676 1.00 28.34 197 ILE A N 1
ATOM 1420 C CA . ILE A 1 197 ? -16.328 24.296 33.826 1.00 28.34 197 ILE A CA 1
ATOM 1421 C C . ILE A 1 197 ? -16.899 25.282 32.776 1.00 28.34 197 ILE A C 1
ATOM 1423 O O . ILE A 1 197 ? -16.734 25.093 31.580 1.00 28.34 197 ILE A O 1
ATOM 1427 N N . VAL A 1 198 ? -17.551 26.333 33.297 1.00 30.28 198 VAL A N 1
ATOM 1428 C CA . VAL A 1 198 ? -17.636 27.731 32.803 1.00 30.28 198 VAL A CA 1
ATOM 1429 C C . VAL A 1 198 ? -18.233 28.044 31.409 1.00 30.28 198 VAL A C 1
ATOM 1431 O O . VAL A 1 198 ? -17.699 27.688 30.366 1.00 30.28 198 VAL A O 1
ATOM 1434 N N . ASP A 1 199 ? -19.293 28.862 31.433 1.00 30.77 199 ASP A N 1
ATOM 1435 C CA . ASP A 1 199 ? -19.836 29.637 30.305 1.00 30.77 199 ASP A CA 1
ATOM 1436 C C . ASP A 1 199 ? -18.898 30.761 29.811 1.00 30.77 199 ASP A C 1
ATOM 1438 O O . ASP A 1 199 ? -18.109 31.316 30.572 1.00 30.77 199 ASP A O 1
ATOM 1442 N N . HIS A 1 200 ? -19.140 31.203 28.570 1.00 31.03 200 HIS A N 1
ATOM 1443 C CA . HIS A 1 200 ? -18.572 32.383 27.893 1.00 31.03 200 HIS A CA 1
ATOM 1444 C C . HIS A 1 200 ? -17.124 32.303 27.370 1.00 31.03 200 HIS A C 1
ATOM 1446 O O . HIS A 1 200 ? -16.158 32.448 28.110 1.00 31.03 200 HIS A O 1
ATOM 1452 N N . LEU A 1 201 ? -17.004 32.332 26.037 1.00 27.52 201 LEU A N 1
ATOM 1453 C CA . LEU A 1 201 ? -16.302 33.392 25.290 1.00 27.52 201 LEU A CA 1
ATOM 1454 C C . LEU A 1 201 ? -16.786 33.361 23.820 1.00 27.52 201 LEU A C 1
ATOM 1456 O O . LEU A 1 201 ? -16.889 32.272 23.254 1.00 27.52 201 LEU A O 1
ATOM 1460 N N . PRO A 1 202 ? -17.114 34.500 23.178 1.00 27.38 202 PRO A N 1
ATOM 1461 C CA . PRO A 1 202 ? -17.499 34.514 21.770 1.00 27.38 202 PRO A CA 1
ATOM 1462 C C . PRO A 1 202 ? -16.252 34.466 20.877 1.00 27.38 202 PRO A C 1
ATOM 1464 O O . PRO A 1 202 ? -15.379 35.327 20.974 1.00 27.38 202 PRO A O 1
ATOM 1467 N N . ILE A 1 203 ? -16.182 33.479 19.982 1.00 29.80 203 ILE A N 1
ATOM 1468 C CA . ILE A 1 203 ? -15.141 33.390 18.951 1.00 29.80 203 ILE A CA 1
ATOM 1469 C C . ILE A 1 203 ? -15.780 33.777 17.615 1.00 29.80 203 ILE A C 1
ATOM 1471 O O . ILE A 1 203 ? -16.625 33.046 17.097 1.00 29.80 203 ILE A O 1
ATOM 1475 N N . GLU A 1 204 ? -15.411 34.935 17.064 1.00 25.31 204 GLU A N 1
ATOM 1476 C CA . GLU A 1 204 ? -15.930 35.368 15.763 1.00 25.31 204 GLU A CA 1
ATOM 1477 C C . GLU A 1 204 ? -15.297 34.583 14.596 1.00 25.31 204 GLU A C 1
ATOM 1479 O O . GLU A 1 204 ? -14.100 34.277 14.626 1.00 25.31 204 GLU A O 1
ATOM 1484 N N . PRO A 1 205 ? -16.066 34.267 13.535 1.00 29.41 205 PRO A N 1
ATOM 1485 C CA . PRO A 1 205 ? -15.556 33.542 12.378 1.00 29.41 205 PRO A CA 1
ATOM 1486 C C . PRO A 1 205 ? -14.696 34.452 11.488 1.00 29.41 205 PRO A C 1
ATOM 1488 O O . PRO A 1 205 ? -15.208 35.220 10.670 1.00 29.41 205 PRO A O 1
ATOM 1491 N N . VAL A 1 206 ? -13.370 34.336 11.607 1.00 27.28 206 VAL A N 1
ATOM 1492 C CA . VAL A 1 206 ? -12.412 35.076 10.769 1.00 27.28 206 VAL A CA 1
ATOM 1493 C C . VAL A 1 206 ? -12.479 34.595 9.314 1.00 27.28 206 VAL A C 1
ATOM 1495 O O . VAL A 1 206 ? -11.824 33.633 8.914 1.00 27.28 206 VAL A O 1
ATOM 1498 N N . TYR A 1 207 ? -13.256 35.302 8.494 1.00 26.55 207 TYR A N 1
ATOM 1499 C CA . TYR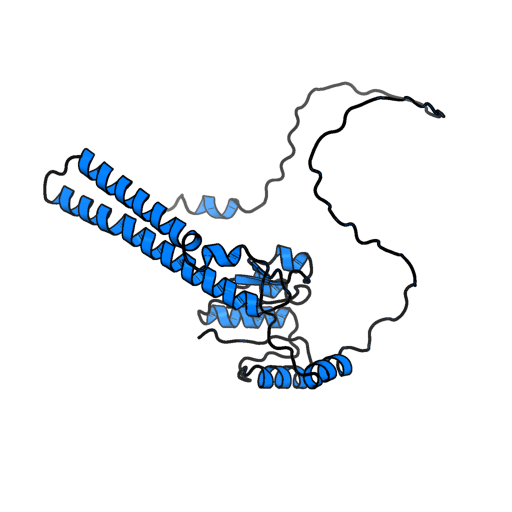 A 1 207 ? -13.253 35.142 7.041 1.00 26.55 207 TYR A CA 1
ATOM 1500 C C . TYR A 1 207 ? -11.939 35.668 6.444 1.00 26.55 207 TYR A C 1
ATOM 1502 O O . TYR A 1 207 ? -11.715 36.876 6.366 1.00 26.55 207 TYR A O 1
ATOM 1510 N N . ALA A 1 208 ? -11.091 34.763 5.952 1.00 27.22 208 ALA A N 1
ATOM 1511 C CA . ALA A 1 208 ? -9.903 35.109 5.175 1.00 27.22 208 ALA A CA 1
ATOM 1512 C C . ALA A 1 208 ? -10.289 35.586 3.756 1.00 27.22 208 ALA A C 1
ATOM 1514 O O . ALA A 1 208 ? -10.237 34.831 2.784 1.00 27.22 208 ALA A O 1
ATOM 1515 N N . ALA A 1 209 ? -10.717 36.845 3.638 1.00 28.77 209 ALA A N 1
ATOM 1516 C CA . ALA A 1 209 ? -11.012 37.480 2.355 1.00 28.77 209 ALA A CA 1
ATOM 1517 C C . ALA A 1 209 ? -9.725 37.783 1.558 1.00 28.77 209 ALA A C 1
ATOM 1519 O O . ALA A 1 209 ? -8.704 38.178 2.120 1.00 28.77 209 ALA A O 1
ATOM 1520 N N . ALA A 1 210 ? -9.774 37.616 0.232 1.00 27.56 210 ALA A N 1
ATOM 1521 C CA . ALA A 1 210 ? -8.606 37.767 -0.636 1.00 27.56 210 ALA A CA 1
ATOM 1522 C C . ALA A 1 210 ? -8.160 39.236 -0.793 1.00 27.56 210 ALA A C 1
ATOM 1524 O O . ALA A 1 210 ? -8.926 40.089 -1.245 1.00 27.56 210 ALA A O 1
ATOM 1525 N N . SER A 1 211 ? -6.890 39.520 -0.494 1.00 27.94 211 SER A N 1
ATOM 1526 C CA . SER A 1 211 ? -6.277 40.850 -0.589 1.00 27.94 211 SER A CA 1
ATOM 1527 C C . SER A 1 211 ? -5.749 41.161 -1.996 1.00 27.94 211 SER A C 1
ATOM 1529 O O . SER A 1 211 ? -4.559 41.047 -2.289 1.00 27.94 211 SER A O 1
ATOM 1531 N N . ASN A 1 212 ? -6.642 41.607 -2.882 1.00 29.08 212 ASN A N 1
ATOM 1532 C CA . ASN A 1 212 ? -6.291 42.009 -4.246 1.00 29.08 212 ASN A CA 1
ATOM 1533 C C . ASN A 1 212 ? -6.062 43.536 -4.366 1.00 29.08 212 ASN A C 1
ATOM 1535 O O . ASN A 1 212 ? -6.979 44.280 -4.694 1.00 29.08 212 ASN A O 1
ATOM 1539 N N . GLY A 1 213 ? -4.813 43.975 -4.166 1.00 25.45 213 GLY A N 1
ATOM 1540 C CA . GLY A 1 213 ? -4.231 45.165 -4.813 1.00 25.45 213 GLY A CA 1
ATOM 1541 C C . GLY A 1 213 ? -4.528 46.587 -4.284 1.00 25.45 213 GLY A C 1
ATOM 1542 O O . GLY A 1 213 ? -5.651 46.952 -3.973 1.00 25.45 213 GLY A O 1
ATOM 1543 N N . SER A 1 214 ? -3.483 47.427 -4.375 1.00 27.03 214 SER A N 1
ATOM 1544 C CA . SER A 1 214 ? -3.503 48.900 -4.520 1.00 27.03 214 SER A CA 1
ATOM 1545 C C . SER A 1 214 ? -4.033 49.783 -3.370 1.00 27.03 214 SER A C 1
ATOM 1547 O O . SER A 1 214 ? -5.227 49.845 -3.104 1.00 27.03 214 SER A O 1
ATOM 1549 N N . GLY A 1 215 ? -3.157 50.635 -2.814 1.00 27.45 215 GLY A N 1
ATOM 1550 C CA . GLY A 1 215 ? -3.548 51.766 -1.958 1.00 27.45 215 GLY A CA 1
ATOM 1551 C C . GLY A 1 215 ? -2.356 52.503 -1.334 1.00 27.45 215 GLY A C 1
ATOM 1552 O O . GLY A 1 215 ? -1.687 51.966 -0.459 1.00 27.45 215 GLY A O 1
ATOM 1553 N N . ASN A 1 216 ? -2.080 53.736 -1.771 1.00 28.27 216 ASN A N 1
ATOM 1554 C CA . ASN A 1 216 ? -0.993 54.560 -1.225 1.00 28.27 216 ASN A CA 1
ATOM 1555 C C . ASN A 1 216 ? -1.342 55.182 0.142 1.00 28.27 216 ASN A C 1
ATOM 1557 O O . ASN A 1 216 ? -2.313 55.927 0.235 1.00 28.27 216 ASN A O 1
ATOM 1561 N N . GLY A 1 217 ? -0.399 55.1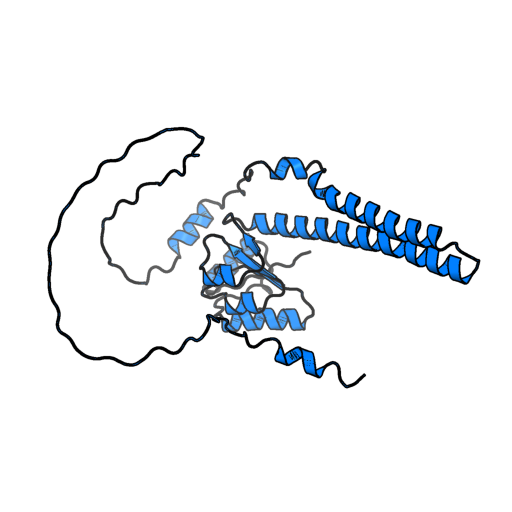14 1.087 1.00 25.69 217 GLY A N 1
ATOM 1562 C CA . GLY A 1 217 ? 0.225 56.351 1.576 1.00 25.69 217 GLY A CA 1
ATOM 1563 C C . GLY A 1 217 ? -0.004 56.823 3.021 1.00 25.69 217 GLY A C 1
ATOM 1564 O O . GLY A 1 217 ? -1.016 56.565 3.657 1.00 25.69 217 GLY A O 1
ATOM 1565 N N . HIS A 1 218 ? 0.959 57.658 3.427 1.00 30.00 218 HIS A N 1
ATOM 1566 C CA . HIS A 1 218 ? 1.009 58.575 4.574 1.00 30.00 218 HIS A CA 1
ATOM 1567 C C . HIS A 1 218 ? 1.250 58.046 6.000 1.00 30.00 218 HIS A C 1
ATOM 1569 O O . HIS A 1 218 ? 0.734 57.038 6.465 1.00 30.00 218 HIS A O 1
ATOM 1575 N N . SER A 1 219 ? 2.090 58.825 6.682 1.00 28.06 219 SER A N 1
ATOM 1576 C CA . SER A 1 219 ? 2.623 58.684 8.036 1.00 28.06 219 SER A CA 1
ATOM 1577 C C . SER A 1 219 ? 1.955 59.649 9.020 1.00 28.06 219 SER A C 1
ATOM 1579 O O . SER A 1 219 ? 1.668 60.771 8.618 1.00 28.06 219 SER A O 1
ATOM 1581 N N . VAL A 1 220 ? 1.871 59.277 10.304 1.00 30.97 220 VAL A N 1
ATOM 1582 C CA . VAL A 1 220 ? 1.829 60.143 11.516 1.00 30.97 220 VAL A CA 1
ATOM 1583 C C . VAL A 1 220 ? 2.096 59.181 12.699 1.00 30.97 220 VAL A C 1
ATOM 1585 O O . VAL A 1 220 ? 1.371 58.206 12.850 1.00 30.97 220 VAL A O 1
ATOM 1588 N N . THR A 1 221 ? 3.264 59.150 13.357 1.00 27.72 221 THR A N 1
ATOM 1589 C CA . THR A 1 221 ? 3.798 60.035 14.424 1.00 27.72 221 THR A CA 1
ATOM 1590 C C . THR A 1 221 ? 2.914 60.168 15.678 1.00 27.72 221 THR A C 1
ATOM 1592 O O . THR A 1 221 ? 1.913 60.875 15.646 1.00 27.72 221 THR A O 1
ATOM 1595 N N . GLY A 1 222 ? 3.342 59.598 16.814 1.00 26.14 222 GLY A N 1
ATOM 1596 C CA . GLY A 1 222 ? 2.717 59.795 18.135 1.00 26.14 222 GLY A CA 1
ATOM 1597 C C . GLY A 1 222 ? 3.606 59.291 19.286 1.00 26.14 222 GLY A C 1
ATOM 1598 O O . GLY A 1 222 ? 4.096 58.169 19.226 1.00 26.14 222 GLY A O 1
ATOM 1599 N N . ASN A 1 223 ? 3.840 60.125 20.307 1.00 26.05 223 ASN A N 1
ATOM 1600 C CA . ASN A 1 223 ? 4.756 59.866 21.437 1.00 26.05 223 ASN A CA 1
ATOM 1601 C C . ASN A 1 223 ? 4.024 59.463 22.735 1.00 26.05 223 ASN A C 1
ATOM 1603 O O . ASN A 1 223 ? 2.887 59.871 22.951 1.00 26.05 223 ASN A O 1
ATOM 1607 N N . GLY A 1 224 ? 4.734 58.782 23.648 1.00 26.78 224 GLY A N 1
ATOM 1608 C CA . GLY A 1 224 ? 4.297 58.511 25.033 1.00 26.78 224 GLY A CA 1
ATOM 1609 C C . GLY A 1 224 ? 5.003 57.287 25.640 1.00 26.78 224 GLY A C 1
ATOM 1610 O O . GLY A 1 224 ? 4.465 56.193 25.586 1.00 26.78 224 GLY A O 1
ATOM 1611 N N . SER A 1 225 ? 6.282 57.345 26.026 1.00 26.58 225 SER A N 1
ATOM 1612 C CA . SER A 1 225 ? 6.817 57.987 27.246 1.00 26.58 225 SER A CA 1
ATOM 1613 C C . SER A 1 225 ? 6.314 57.381 28.565 1.00 26.58 225 SER A C 1
ATOM 1615 O O . SER A 1 225 ? 5.197 57.677 28.977 1.00 26.58 225 SER A O 1
ATOM 1617 N N . LEU A 1 226 ? 7.185 56.628 29.253 1.00 29.61 226 LEU A N 1
ATOM 1618 C CA . LEU A 1 226 ? 7.542 56.808 30.675 1.00 29.61 226 LEU A CA 1
ATOM 1619 C C . LEU A 1 226 ? 8.759 55.919 31.039 1.00 29.61 226 LEU A C 1
ATOM 1621 O O . LEU A 1 226 ? 8.883 54.803 30.543 1.00 29.61 226 LEU A O 1
ATOM 1625 N N . ALA A 1 227 ? 9.666 56.421 31.886 1.00 26.61 227 ALA A N 1
ATOM 1626 C CA . ALA A 1 227 ? 10.787 55.665 32.482 1.00 26.61 227 ALA A CA 1
ATOM 1627 C C . ALA A 1 227 ? 10.353 55.090 33.856 1.00 26.61 227 ALA A C 1
ATOM 1629 O O . ALA A 1 227 ? 9.331 55.513 34.385 1.00 26.61 227 ALA A O 1
ATOM 1630 N N . SER A 1 228 ? 11.023 54.152 34.535 1.00 27.03 228 SER A N 1
ATOM 1631 C CA . SER A 1 228 ? 12.459 53.911 34.806 1.00 27.03 228 SER A CA 1
ATOM 1632 C C . SER A 1 228 ? 12.576 52.510 35.481 1.00 27.03 228 SER A C 1
ATOM 1634 O O . SER A 1 228 ? 11.540 51.923 35.772 1.00 27.03 228 SER A O 1
ATOM 1636 N N . SER A 1 229 ? 13.718 51.845 35.717 1.00 30.06 229 SER A N 1
ATOM 1637 C CA . SER A 1 229 ? 14.960 52.271 36.400 1.00 30.06 229 SER A CA 1
ATOM 1638 C C . SER A 1 229 ? 16.057 51.173 36.345 1.00 30.06 229 SER A C 1
ATOM 1640 O O . SER A 1 229 ? 15.732 50.009 36.129 1.00 30.06 229 SER A O 1
ATOM 1642 N N . LEU A 1 230 ? 17.329 51.516 36.613 1.00 28.92 230 LEU A N 1
ATOM 1643 C CA . LEU A 1 230 ? 18.497 50.606 36.749 1.00 28.92 230 LEU A CA 1
ATOM 1644 C C . LEU A 1 230 ? 19.373 51.011 37.959 1.00 28.92 230 LEU A C 1
ATOM 1646 O O . LEU A 1 230 ? 19.290 52.165 38.387 1.00 28.92 230 LEU A O 1
ATOM 1650 N N . PRO A 1 231 ? 20.166 50.083 38.537 1.00 36.09 231 PRO A N 1
ATOM 1651 C CA . PRO A 1 231 ? 21.639 50.032 38.333 1.00 36.09 231 PRO A CA 1
ATOM 1652 C C . PRO A 1 231 ? 22.110 48.627 37.854 1.00 36.09 231 PRO A C 1
ATOM 1654 O O . PRO A 1 231 ? 21.385 47.659 38.054 1.00 36.09 231 PRO A O 1
ATOM 1657 N N . ALA A 1 232 ? 23.185 48.429 37.071 1.00 28.64 232 ALA A N 1
ATOM 1658 C CA . ALA A 1 232 ? 24.633 48.644 37.314 1.00 28.64 232 ALA A CA 1
ATOM 1659 C C . ALA A 1 232 ? 25.222 47.724 38.418 1.00 28.64 232 ALA A C 1
ATOM 1661 O O . ALA A 1 232 ? 24.628 47.625 39.485 1.00 28.64 232 ALA A O 1
ATOM 1662 N N . GLU A 1 233 ? 26.368 47.040 38.272 1.00 28.39 233 GLU A N 1
ATOM 1663 C CA . GLU A 1 233 ? 27.392 46.954 37.191 1.00 28.39 233 GLU A CA 1
ATOM 1664 C C . GLU A 1 233 ? 27.393 45.527 36.537 1.00 28.39 233 GLU A C 1
ATOM 1666 O O . GLU A 1 233 ? 26.340 44.898 36.567 1.00 28.39 233 GLU A O 1
ATOM 1671 N N . ALA A 1 234 ? 28.400 44.903 35.885 1.00 31.05 234 ALA A N 1
ATOM 1672 C CA . ALA A 1 234 ? 29.829 45.155 35.577 1.00 31.05 234 ALA A CA 1
ATOM 1673 C C . ALA A 1 234 ? 30.270 44.363 34.295 1.00 31.05 234 ALA A C 1
ATOM 1675 O O . ALA A 1 234 ? 29.486 43.537 33.822 1.00 31.05 234 ALA A O 1
ATOM 1676 N N . PRO A 1 235 ? 31.474 44.572 33.699 1.00 30.58 235 PRO A N 1
ATOM 1677 C CA . PRO A 1 235 ? 31.794 44.080 32.345 1.00 30.58 235 PRO A CA 1
ATOM 1678 C C . PRO A 1 235 ? 32.612 42.771 32.255 1.00 30.58 235 PRO A C 1
ATOM 1680 O O . PRO A 1 235 ? 33.478 42.497 33.084 1.00 30.58 235 PRO A O 1
ATOM 1683 N N . VAL A 1 236 ? 32.434 42.039 31.145 1.00 29.95 236 VAL A N 1
ATOM 1684 C CA . VAL A 1 236 ? 33.366 41.021 30.607 1.00 29.95 236 VAL A CA 1
ATOM 1685 C C . VAL A 1 236 ? 33.518 41.247 29.091 1.00 29.95 236 VAL A C 1
ATOM 1687 O O . VAL A 1 236 ? 32.614 41.782 28.453 1.00 29.95 236 VAL A O 1
ATOM 1690 N N . GLN A 1 237 ? 34.687 40.923 28.531 1.00 27.83 237 GLN A N 1
ATOM 1691 C CA . GLN A 1 237 ? 35.131 41.345 27.194 1.00 27.83 237 GLN A CA 1
ATOM 1692 C C . GLN A 1 237 ? 34.537 40.541 26.024 1.00 27.83 237 GLN A C 1
ATOM 1694 O O . GLN A 1 237 ? 34.163 39.377 26.161 1.00 27.83 237 GLN A O 1
ATOM 1699 N N . GLU A 1 238 ? 34.535 41.164 24.842 1.00 24.97 238 GLU A N 1
ATOM 1700 C CA . GLU A 1 238 ? 34.222 40.526 23.561 1.00 24.97 238 GLU A CA 1
ATOM 1701 C C . GLU A 1 238 ? 35.199 39.386 23.228 1.00 24.97 238 GLU A C 1
ATOM 1703 O O . GLU A 1 238 ? 36.415 39.563 23.278 1.00 24.97 238 GLU A O 1
ATOM 1708 N N . THR A 1 239 ? 34.676 38.267 22.723 1.00 30.75 239 THR A N 1
ATOM 1709 C CA . THR A 1 239 ? 35.374 37.472 21.699 1.00 30.75 239 THR A CA 1
ATOM 1710 C C . THR A 1 239 ? 34.369 37.048 20.628 1.00 30.75 239 THR A C 1
ATOM 1712 O O . THR A 1 239 ? 33.242 36.665 20.934 1.00 30.75 239 THR A O 1
ATOM 1715 N N . ASN A 1 240 ? 34.752 37.165 19.355 1.00 28.47 240 ASN A N 1
ATOM 1716 C CA . ASN A 1 240 ? 33.868 36.859 18.229 1.00 28.47 240 ASN A CA 1
ATOM 1717 C C . ASN A 1 240 ? 33.805 35.343 17.973 1.00 28.47 240 ASN A C 1
ATOM 1719 O O . ASN A 1 240 ? 34.834 34.717 17.728 1.00 28.47 240 ASN A O 1
ATOM 1723 N N . GLY A 1 241 ? 32.596 34.774 17.953 1.00 28.88 241 GLY A N 1
ATOM 1724 C CA . GLY A 1 241 ? 32.323 33.379 17.589 1.00 28.88 241 GLY A CA 1
ATOM 1725 C C . GLY A 1 241 ? 31.040 33.287 16.760 1.00 28.88 241 GLY A C 1
ATOM 1726 O O . GLY A 1 241 ? 30.051 33.940 17.081 1.00 28.88 241 GLY A O 1
ATOM 1727 N N . HIS A 1 242 ? 31.070 32.550 15.648 1.00 30.44 242 HIS A N 1
ATOM 1728 C CA . HIS A 1 242 ? 30.004 32.596 14.640 1.00 30.44 242 HIS A CA 1
ATOM 1729 C C . HIS A 1 242 ? 28.788 31.709 14.965 1.00 30.44 242 HIS A C 1
ATOM 1731 O O . HIS A 1 242 ? 28.888 30.705 15.666 1.00 30.44 242 HIS A O 1
ATOM 1737 N N . ASN A 1 243 ? 27.644 32.089 14.389 1.00 30.09 243 ASN A N 1
ATOM 1738 C CA . ASN A 1 243 ? 26.367 31.367 14.423 1.00 30.09 243 ASN A CA 1
ATOM 1739 C C . ASN A 1 243 ? 26.494 29.893 13.982 1.00 30.09 243 ASN A C 1
ATOM 1741 O O . ASN A 1 243 ? 27.229 29.598 13.041 1.00 30.09 243 ASN A O 1
ATOM 1745 N N . GLY A 1 244 ? 25.712 28.986 14.584 1.00 28.33 244 GLY A N 1
ATOM 1746 C CA . GLY A 1 244 ? 25.773 27.559 14.231 1.00 28.33 244 GLY A CA 1
ATOM 1747 C C . GLY A 1 244 ? 24.820 26.625 14.987 1.00 28.33 244 GLY A C 1
ATOM 1748 O O . GLY A 1 244 ? 25.257 25.604 15.508 1.00 28.33 244 GLY A O 1
ATOM 1749 N N . HIS A 1 245 ? 23.527 26.948 15.069 1.00 30.58 245 HIS A N 1
ATOM 1750 C CA . HIS A 1 245 ? 22.523 26.007 15.587 1.00 30.58 245 HIS A CA 1
ATOM 1751 C C . HIS A 1 245 ? 22.273 24.884 14.563 1.00 30.58 245 HIS A C 1
ATOM 1753 O O . HIS A 1 245 ? 21.767 25.166 13.478 1.00 30.58 245 HIS A O 1
ATOM 1759 N N . ASN A 1 246 ? 22.574 23.623 14.898 1.00 33.25 246 ASN A N 1
ATOM 1760 C CA . ASN A 1 246 ? 21.935 22.478 14.241 1.00 33.25 246 ASN A CA 1
ATOM 1761 C C . ASN A 1 246 ? 21.970 21.219 15.125 1.00 33.25 246 ASN A C 1
ATOM 1763 O O . ASN A 1 246 ? 23.036 20.806 15.583 1.00 33.25 246 ASN A O 1
ATOM 1767 N N . GLY A 1 247 ? 20.808 20.611 15.370 1.00 29.94 247 GLY A N 1
ATOM 1768 C CA . GLY A 1 247 ? 20.688 19.385 16.162 1.00 29.94 247 GLY A CA 1
ATOM 1769 C C . GLY A 1 247 ? 20.789 18.146 15.277 1.00 29.94 247 GLY A C 1
ATOM 1770 O O . GLY A 1 247 ? 19.921 17.923 14.438 1.00 29.94 247 GLY A O 1
ATOM 1771 N N . TYR A 1 248 ? 21.821 17.323 15.471 1.00 31.02 248 TYR A N 1
ATOM 1772 C CA . TYR A 1 248 ? 21.947 16.049 14.757 1.00 31.02 248 TYR A CA 1
ATOM 1773 C C . TYR A 1 248 ? 21.022 14.986 15.361 1.00 31.02 248 TYR A C 1
ATOM 1775 O O . TYR A 1 248 ? 21.080 14.698 16.556 1.00 31.02 248 TYR A O 1
ATOM 1783 N N . ASN A 1 249 ? 20.163 14.405 14.522 1.00 36.12 249 ASN A N 1
ATOM 1784 C CA . ASN A 1 249 ? 19.180 13.398 14.914 1.00 36.12 249 ASN A CA 1
ATOM 1785 C C . ASN A 1 249 ? 19.782 11.982 14.808 1.00 36.12 249 ASN A C 1
ATOM 1787 O O . ASN A 1 249 ? 20.439 11.647 13.825 1.00 36.12 249 ASN A O 1
ATOM 1791 N N . GLY A 1 250 ? 19.567 11.138 15.818 1.00 37.59 250 GLY A N 1
ATOM 1792 C CA . GLY A 1 250 ? 20.260 9.856 15.989 1.00 37.59 250 GLY A CA 1
ATOM 1793 C C . GLY A 1 250 ? 19.756 8.715 15.097 1.00 37.59 250 GLY A C 1
ATOM 1794 O O . GLY A 1 250 ? 19.303 7.703 15.628 1.00 37.59 250 GLY A O 1
ATOM 1795 N N . ARG A 1 251 ? 19.823 8.851 13.764 1.00 39.44 251 ARG A N 1
ATOM 1796 C CA . ARG A 1 251 ? 19.404 7.798 12.809 1.00 39.44 251 ARG A CA 1
ATOM 1797 C C . ARG A 1 251 ? 20.497 7.285 11.859 1.00 39.44 251 ARG A C 1
ATOM 1799 O O . ARG A 1 251 ? 20.391 6.145 11.414 1.00 39.44 251 ARG A O 1
ATOM 1806 N N . ASP A 1 252 ? 21.576 8.031 11.624 1.00 38.94 252 ASP A N 1
ATOM 1807 C CA . ASP A 1 252 ? 22.563 7.674 10.582 1.00 38.94 252 ASP A CA 1
ATOM 1808 C C . ASP A 1 252 ? 23.563 6.563 10.974 1.00 38.94 252 ASP A C 1
ATOM 1810 O O . ASP A 1 252 ? 24.126 5.888 10.112 1.00 38.94 252 ASP A O 1
ATOM 1814 N N . VAL A 1 253 ? 23.731 6.284 12.274 1.00 42.25 253 VAL A N 1
ATOM 1815 C CA . VAL A 1 253 ? 24.712 5.301 12.801 1.00 42.25 253 VAL A CA 1
ATOM 1816 C C . VAL A 1 253 ? 24.397 3.845 12.389 1.00 42.25 253 VAL A C 1
ATOM 1818 O O . VAL A 1 253 ? 25.238 2.956 12.528 1.00 42.25 253 VAL A O 1
ATOM 1821 N N . ALA A 1 254 ? 23.199 3.576 11.860 1.00 38.62 254 ALA A N 1
ATOM 1822 C CA . ALA A 1 254 ? 22.763 2.235 11.467 1.00 38.62 254 ALA A CA 1
ATOM 1823 C C . ALA A 1 254 ? 23.243 1.781 10.072 1.00 38.62 254 ALA A C 1
ATOM 1825 O O . ALA A 1 254 ? 23.290 0.577 9.822 1.00 38.62 254 ALA A O 1
ATOM 1826 N N . LEU A 1 255 ? 23.593 2.703 9.163 1.00 40.59 255 LEU A N 1
ATOM 1827 C CA . LEU A 1 255 ? 23.878 2.366 7.755 1.00 40.59 255 LEU A CA 1
ATOM 1828 C C . LEU A 1 255 ? 25.375 2.245 7.427 1.00 40.59 255 LEU A C 1
ATOM 1830 O O . LEU A 1 255 ? 25.746 1.471 6.545 1.00 40.59 255 LEU A O 1
ATOM 1834 N N . GLU A 1 256 ? 26.254 2.930 8.162 1.00 37.38 256 GLU A N 1
ATOM 1835 C CA . GLU A 1 256 ? 27.693 2.969 7.849 1.00 37.38 256 GLU A CA 1
ATOM 1836 C C . GLU A 1 256 ? 28.410 1.616 8.065 1.00 37.38 256 GLU A C 1
ATOM 1838 O O . GLU A 1 256 ? 29.419 1.326 7.425 1.00 37.38 256 GLU A O 1
ATOM 1843 N N . LYS A 1 257 ? 27.853 0.722 8.897 1.00 38.91 257 LYS A N 1
ATOM 1844 C CA . LYS A 1 257 ? 28.423 -0.615 9.160 1.00 38.91 257 LYS A CA 1
ATOM 1845 C C . LYS A 1 257 ? 28.090 -1.697 8.126 1.00 38.91 257 LYS A C 1
ATOM 1847 O O . LYS A 1 257 ? 28.638 -2.791 8.226 1.00 38.91 257 LYS A O 1
ATOM 1852 N N . ALA A 1 258 ? 27.245 -1.419 7.132 1.00 41.25 258 ALA A N 1
ATOM 1853 C CA . ALA A 1 258 ? 26.919 -2.387 6.078 1.00 41.25 258 ALA A CA 1
ATOM 1854 C C . ALA A 1 258 ? 27.917 -2.381 4.898 1.00 41.25 258 ALA A C 1
ATOM 1856 O O . ALA A 1 258 ? 27.918 -3.308 4.094 1.00 41.25 258 ALA A O 1
ATOM 1857 N N . ALA A 1 259 ? 28.770 -1.356 4.787 1.00 42.59 259 ALA A N 1
ATOM 1858 C CA . ALA A 1 259 ? 29.584 -1.086 3.596 1.00 42.59 259 ALA A CA 1
ATOM 1859 C C . ALA A 1 259 ? 31.056 -1.555 3.682 1.00 42.59 259 ALA A C 1
ATOM 1861 O O . ALA A 1 259 ? 31.868 -1.166 2.846 1.00 42.59 259 ALA A O 1
ATOM 1862 N N . GLN A 1 260 ? 31.427 -2.356 4.690 1.00 44.59 260 GLN A N 1
ATOM 1863 C CA . GLN A 1 260 ? 32.817 -2.805 4.918 1.00 44.59 260 GLN A CA 1
ATOM 1864 C C . GLN A 1 260 ? 32.980 -4.336 5.012 1.00 44.59 260 GLN A C 1
ATOM 1866 O O . GLN A 1 260 ? 33.991 -4.828 5.513 1.00 44.59 260 GLN A O 1
ATOM 1871 N N . THR A 1 261 ? 32.004 -5.124 4.545 1.00 47.84 261 THR A N 1
ATOM 1872 C CA . THR A 1 261 ? 32.138 -6.593 4.439 1.00 47.84 261 THR A CA 1
ATOM 1873 C C . THR A 1 261 ? 31.341 -7.150 3.251 1.00 47.84 261 THR A C 1
ATOM 1875 O O . THR A 1 261 ? 30.365 -7.877 3.428 1.00 47.84 261 THR A O 1
ATOM 1878 N N . ALA A 1 262 ? 31.769 -6.785 2.040 1.00 38.66 262 ALA A N 1
ATOM 1879 C CA . ALA A 1 262 ? 31.377 -7.385 0.762 1.00 38.66 262 ALA A CA 1
ATOM 1880 C C . ALA A 1 262 ? 32.527 -7.219 -0.246 1.00 38.66 262 ALA A C 1
ATOM 1882 O O . ALA A 1 262 ? 33.114 -6.114 -0.250 1.00 38.66 262 ALA A O 1
#

Sequence (262 aa):
GITPYMLSGDMKKVADAVAAELGIEPEHVFAEAFPERKVEVVKALQEKGKTIAFVGDGINDSAALAHASVSVSFAGATDMARETADVVLMDDNLSALITAIEASKRAMRTVHQNVGIVVIPNATGMVLAALMPLSPVIAVVINNGAAIVAEMNGFRPLLGPDGLRSRLPWGKKPAALSAEALALIETQGPAAANGHIVDHLPIEPVYAAASNGSGNGHSVTGNGSLASSLPAEAPVQETNGHNGHNGYNGRDVALEKAAQTA

Foldseek 3Di:
DDQDAEAELADPVVQVVVCVVVVHDPVRYHYNAALVNLLVVQVVVVVVVDQFEDEDLCPRCLNNLLSHNFYEYEPPGDPSSVVSGPYYHPDPDCVVVVVVVVVVVVQVVLVVVLCCLQCVQLVVLVVCVVVDPDDPVVNVCSNVVSNVVSVVSNCVVCVDPVVVVVPDPDDDDDDDDDPVVVVVCVVPPPPDDDDDDDDDDDDDDDDPDDDDDDDDDDDDDDDDDDDDDDDDDDDDDDDDDDDDDDDDDPDPVVPPVVPPDD

pLDDT: mean 70.61, std 27.76, range [24.97, 97.88]

Secondary structure (DSSP, 8-state):
-PPP-EE-SS-HHHHHHHHHHTT--GGGEE-S--HHHHHHHHHHHHTTT---EEE--STTTHHHHTTSSEEEEETTS-HHHHHS-SEEESSS-THHHHHHHHHHHHHHHHHHHHHHHHHHHHHHHHHHHHHS---HHHHHHHHHHHHHHHHHHHTHHHHSTTTTGGGSPP--PPPPPPHHHHHHHHTTS---S-----------------------------------------------------PPPTTGGGTGGGSS--

Radius of gyration: 30.07 Å; chains: 1; bounding box: 67×74×72 Å